Protein AF-A0AA35SVU8-F1 (afdb_monomer_lite)

Sequence (201 aa):
MKVGGVGDLVCTHLSSQLAPPPLYVGPPVVVPFLYSSYAEQHSNELMTLFDVIKKSGMQTPILLGDFNHGPARTDGVVAEFPFYYGLMNARGFVTPYVLTDGRCTFCIDNPLTGGLFPDTIIDHIYITTDTTKRVICARRFFDVVSPPIGTPLSDHYGVKVRLYNIRNEECSALQQCRYNCASQIKDLSPFEPNFNEVCFS

Organism: Geodia barretti (NCBI:txid519541)

InterPro domains:
  IPR036691 Endonuclease/exonuclease/phosphatase superfamily [G3DSA:3.60.10.10] (2-163)
  IPR036691 Endonuclease/exonuclease/phosphatase superfamily [SSF56219] (10-163)

Foldseek 3Di:
DDDALAWAEDEDEAFAQPDPPPDDDPDPDDDDCPDRHSLRRLVVRLVVVVVCCVVVPTPKYKYWYQSNFADADPVFADTGSPVVVVVCVVVQKDFVQCVFANWAQQDLPQVVNVSPDHGYNRTGTITGNVQVLFWLEKYWDQPDQDPPVRHGPDSGTKIKTKGFRPPDDPSPVCPDSDHDPDPDPPPDPDPPGDMDMDMDD

pLDDT: mean 81.8, std 18.72, range [38.78, 98.38]

Radius of gyration: 18.4 Å; chains: 1; bounding box: 51×48×48 Å

Secondary structure (DSSP, 8-state):
-EETTTEEEEEEE-----S-TT-----SSSS--S-SSHHHHHHHHHHHHHHHHHHHT-SSEEEEEE-S-B---TTSPPPBSHHHHHHHHHTTEE-HHHHHT---SB-TTSGGGTT-S--B--EEEEEEGGGGGGEEEEEEE--SPBTTTTB-SSSBPEEEEEEE--SSS-TTS-TT----TTTTTSS--S----EEEEEE-

Structure (mmCIF, N/CA/C/O backbone):
data_AF-A0AA35SVU8-F1
#
_entry.id   AF-A0AA35SVU8-F1
#
loop_
_atom_site.group_PDB
_atom_site.id
_atom_site.type_symbol
_atom_site.label_atom_id
_atom_site.label_alt_id
_atom_site.label_comp_id
_atom_site.label_asym_id
_atom_site.label_entity_id
_atom_site.label_seq_id
_atom_site.pdbx_PDB_ins_code
_atom_site.Cartn_x
_atom_site.Cartn_y
_atom_site.Cartn_z
_atom_site.occupancy
_atom_site.B_iso_or_equiv
_atom_site.auth_seq_id
_atom_site.auth_comp_id
_atom_site.auth_asym_id
_atom_site.auth_atom_id
_atom_site.pdbx_PDB_model_num
ATOM 1 N N . MET A 1 1 ? -13.646 9.802 2.971 1.00 81.31 1 MET A N 1
ATOM 2 C CA . MET A 1 1 ? -15.046 9.324 2.807 1.00 81.31 1 MET A CA 1
ATOM 3 C C . MET A 1 1 ? -15.409 8.451 4.003 1.00 81.31 1 MET A C 1
ATOM 5 O O . MET A 1 1 ? -14.566 7.670 4.402 1.00 81.31 1 MET A O 1
ATOM 9 N N . LYS A 1 2 ? -16.611 8.543 4.587 1.00 84.75 2 LYS A N 1
ATOM 10 C CA . LYS A 1 2 ? -17.014 7.644 5.690 1.00 84.75 2 LYS A CA 1
ATOM 11 C C . LYS A 1 2 ? -17.700 6.389 5.162 1.00 84.75 2 LYS A C 1
ATOM 13 O O . LYS A 1 2 ? -18.640 6.505 4.380 1.00 84.75 2 LYS A O 1
ATOM 18 N N . VAL A 1 3 ? -17.284 5.217 5.640 1.00 78.75 3 VAL A N 1
ATOM 19 C CA . VAL A 1 3 ? -17.994 3.947 5.422 1.00 78.75 3 VAL A CA 1
ATOM 20 C C . VAL A 1 3 ? -18.605 3.501 6.748 1.00 78.75 3 VAL A C 1
ATOM 22 O O . VAL A 1 3 ? -17.896 3.236 7.722 1.00 78.75 3 VAL A O 1
ATOM 25 N N . GLY A 1 4 ? -19.939 3.454 6.796 1.00 77.50 4 GLY A N 1
ATOM 26 C CA . GLY A 1 4 ? -20.704 3.195 8.018 1.00 77.50 4 GLY A CA 1
ATOM 27 C C . GLY A 1 4 ? -20.320 1.879 8.704 1.00 77.50 4 GLY A C 1
ATOM 28 O O . GLY A 1 4 ? -20.434 0.804 8.111 1.00 77.50 4 GLY A O 1
ATOM 29 N N . GLY A 1 5 ? -19.889 1.981 9.967 1.00 76.31 5 GLY A N 1
ATOM 30 C CA . GLY A 1 5 ? -19.461 0.853 10.805 1.00 76.31 5 GLY A CA 1
ATOM 31 C C . GLY A 1 5 ? -18.095 0.255 10.447 1.00 76.31 5 GLY A C 1
ATOM 32 O O . GLY A 1 5 ? -17.761 -0.829 10.925 1.00 76.31 5 GLY A O 1
ATOM 33 N N . VAL A 1 6 ? -17.305 0.953 9.620 1.00 81.38 6 VAL A N 1
ATOM 34 C CA . VAL A 1 6 ? -15.961 0.527 9.198 1.00 81.38 6 VAL A CA 1
ATOM 35 C C . VAL A 1 6 ? -14.913 1.563 9.580 1.00 81.38 6 VAL A C 1
ATOM 37 O O . VAL A 1 6 ? -14.038 1.254 10.384 1.00 81.38 6 VAL A O 1
ATOM 40 N N . GLY A 1 7 ? -15.013 2.784 9.045 1.00 87.38 7 GLY A N 1
ATOM 41 C CA . GLY A 1 7 ? -14.027 3.835 9.286 1.00 87.38 7 GLY A CA 1
ATOM 42 C C . GLY A 1 7 ? -14.052 4.974 8.266 1.00 87.38 7 GLY A C 1
ATOM 43 O O . GLY A 1 7 ? -14.951 5.076 7.423 1.00 87.38 7 GLY A O 1
ATOM 44 N N . ASP A 1 8 ? -13.044 5.834 8.371 1.00 92.94 8 ASP A N 1
ATOM 45 C CA . ASP A 1 8 ? -12.797 6.981 7.503 1.00 92.94 8 ASP A CA 1
ATOM 46 C C . ASP A 1 8 ? -11.782 6.598 6.417 1.00 92.94 8 ASP A C 1
ATOM 48 O O . ASP A 1 8 ? -10.604 6.404 6.695 1.00 92.94 8 ASP A O 1
ATOM 52 N N . LEU A 1 9 ? -12.229 6.493 5.168 1.00 92.75 9 LEU A N 1
ATOM 53 C CA . LEU A 1 9 ? -11.368 6.220 4.021 1.00 92.75 9 LEU A CA 1
ATOM 54 C C . LEU A 1 9 ? -10.567 7.460 3.618 1.00 92.75 9 LEU A C 1
ATOM 56 O O . LEU A 1 9 ? -11.153 8.530 3.379 1.00 92.75 9 LEU A O 1
ATOM 60 N N . VAL A 1 10 ? -9.261 7.268 3.454 1.00 95.44 10 VAL A N 1
ATOM 61 C CA . VAL A 1 10 ? -8.308 8.232 2.900 1.00 95.44 10 VAL A CA 1
ATOM 62 C C . VAL A 1 10 ? -7.577 7.567 1.741 1.00 95.44 10 VAL A C 1
ATOM 64 O O . VAL A 1 10 ? -6.913 6.552 1.934 1.00 95.44 10 VAL A O 1
ATOM 67 N N . CYS A 1 11 ? -7.706 8.141 0.548 1.00 95.19 11 CYS A N 1
ATOM 68 C CA . CYS A 1 11 ? -6.986 7.673 -0.628 1.00 95.19 11 CYS A CA 1
ATOM 69 C C . CYS A 1 11 ? -5.696 8.477 -0.805 1.00 95.19 11 CYS A C 1
ATOM 71 O O . CYS A 1 11 ? -5.714 9.693 -0.603 1.00 95.19 11 CYS A O 1
ATOM 73 N N . THR A 1 12 ? -4.605 7.823 -1.193 1.00 96.19 12 THR A N 1
ATOM 74 C CA . THR A 1 12 ? -3.327 8.495 -1.458 1.00 96.19 12 THR A CA 1
ATOM 75 C C . THR A 1 12 ? -2.596 7.866 -2.638 1.00 96.19 12 THR A C 1
ATOM 77 O O . THR A 1 12 ? -2.866 6.729 -3.011 1.00 96.19 12 THR A O 1
ATOM 80 N N . HIS A 1 13 ? -1.657 8.621 -3.194 1.00 96.56 13 HIS A N 1
ATOM 81 C CA . HIS A 1 13 ? -0.607 8.123 -4.067 1.00 96.56 13 HIS A CA 1
ATOM 82 C C . HIS A 1 13 ? 0.681 8.825 -3.639 1.00 96.56 13 HIS A C 1
ATOM 84 O O . HIS A 1 13 ? 0.705 10.056 -3.597 1.00 96.56 13 HIS A O 1
ATOM 90 N N . LEU A 1 14 ? 1.708 8.072 -3.253 1.00 96.00 14 LEU A N 1
ATOM 91 C CA . LEU A 1 14 ? 2.998 8.636 -2.834 1.00 96.00 14 LEU A CA 1
ATOM 92 C C . LEU A 1 14 ? 4.037 8.462 -3.939 1.00 96.00 14 LEU A C 1
ATOM 94 O O . LEU A 1 14 ? 3.842 7.670 -4.858 1.00 96.00 14 LEU A O 1
ATOM 98 N N . SER A 1 15 ? 5.125 9.215 -3.862 1.00 94.44 15 SER A N 1
ATOM 99 C CA . SER A 1 15 ? 6.200 9.170 -4.852 1.00 94.44 15 SER A CA 1
ATOM 100 C C . SER A 1 15 ? 6.946 7.837 -4.860 1.00 94.44 15 SER A C 1
ATOM 102 O O . SER A 1 15 ? 7.288 7.309 -3.801 1.00 94.44 15 SER A O 1
ATOM 104 N N . SER A 1 16 ? 7.256 7.347 -6.059 1.00 92.56 16 SER A N 1
ATOM 105 C CA . SER A 1 16 ? 8.023 6.124 -6.308 1.00 92.56 16 SER A CA 1
ATOM 106 C C . SER A 1 16 ? 9.510 6.365 -6.517 1.00 92.56 16 SER A C 1
ATOM 108 O O . SER A 1 16 ? 9.958 7.487 -6.782 1.00 92.56 16 SER A O 1
ATOM 110 N N . GLN A 1 17 ? 10.298 5.294 -6.422 1.00 89.69 17 GLN A N 1
ATOM 111 C CA . GLN A 1 17 ? 11.702 5.302 -6.820 1.00 89.69 17 GLN A CA 1
ATOM 112 C C . GLN A 1 17 ? 11.827 5.076 -8.339 1.00 89.69 17 GLN A C 1
ATOM 114 O O . GLN A 1 17 ? 12.163 3.988 -8.801 1.00 89.69 17 GLN A O 1
ATOM 119 N N . LEU A 1 18 ? 11.616 6.129 -9.134 1.00 85.94 18 LEU A N 1
ATOM 120 C CA . LEU A 1 18 ? 11.610 6.034 -10.607 1.00 85.94 18 LEU A CA 1
ATOM 121 C C . LEU A 1 18 ? 12.983 5.765 -11.250 1.00 85.94 18 LEU A C 1
ATOM 123 O O . LEU A 1 18 ? 13.065 5.398 -12.420 1.00 85.94 18 LEU A O 1
ATOM 127 N N . ALA A 1 19 ? 14.073 5.983 -10.518 1.00 80.81 19 ALA A N 1
ATOM 128 C CA . ALA A 1 19 ? 15.432 5.760 -11.000 1.00 80.81 19 ALA A CA 1
ATOM 129 C C . ALA A 1 19 ? 16.343 5.342 -9.846 1.00 80.81 19 ALA A C 1
ATOM 131 O O . ALA A 1 19 ? 16.091 5.760 -8.723 1.00 80.81 19 ALA A O 1
ATOM 132 N N . PRO A 1 20 ? 17.419 4.568 -10.059 1.00 75.38 20 PRO A N 1
ATOM 133 C CA . PRO A 1 20 ? 18.340 4.238 -8.978 1.00 75.38 20 PRO A CA 1
ATOM 134 C C . PRO A 1 20 ? 19.005 5.508 -8.413 1.00 75.38 20 PRO A C 1
ATOM 136 O O . PRO A 1 20 ? 19.393 6.396 -9.181 1.00 75.38 20 PRO A O 1
ATOM 139 N N . PRO A 1 21 ? 19.196 5.605 -7.083 1.00 68.94 21 PRO A N 1
ATOM 140 C CA . PRO A 1 21 ? 19.998 6.671 -6.499 1.00 68.94 21 PRO A CA 1
ATOM 141 C C . PRO A 1 21 ? 21.394 6.737 -7.145 1.00 68.94 21 PRO A C 1
ATOM 143 O O . PRO A 1 21 ? 21.970 5.693 -7.462 1.00 68.94 21 PRO A O 1
ATOM 146 N N . PRO A 1 22 ? 21.970 7.938 -7.325 1.00 71.44 22 PRO A N 1
ATOM 147 C CA . PRO A 1 22 ? 21.487 9.235 -6.848 1.00 71.44 22 PRO A CA 1
ATOM 148 C C . PRO A 1 22 ? 20.568 9.968 -7.843 1.00 71.44 22 PRO A C 1
ATOM 150 O O . PRO A 1 22 ? 20.306 11.154 -7.651 1.00 71.44 22 PRO A O 1
ATOM 153 N N . LEU A 1 23 ? 20.118 9.322 -8.926 1.00 78.38 23 LEU A N 1
ATOM 154 C CA . LEU A 1 23 ? 19.338 10.002 -9.955 1.00 78.38 23 LEU A CA 1
ATOM 155 C C . LEU A 1 23 ? 17.953 10.376 -9.411 1.00 78.38 23 LEU A C 1
ATOM 157 O O . LEU A 1 23 ? 17.138 9.513 -9.095 1.00 78.38 23 LEU A O 1
ATOM 161 N N . TYR A 1 24 ? 17.694 11.678 -9.329 1.00 77.50 24 TYR A N 1
ATOM 162 C CA . TYR A 1 24 ? 16.385 12.239 -9.029 1.00 77.50 24 TYR A CA 1
ATOM 163 C C . TYR A 1 24 ? 15.933 13.079 -10.220 1.00 77.50 24 TYR A C 1
ATOM 165 O O . TYR A 1 24 ? 16.447 14.172 -10.467 1.00 77.50 24 TYR A O 1
ATOM 173 N N . VAL A 1 25 ? 14.985 12.544 -10.984 1.00 72.12 25 VAL A N 1
ATOM 174 C CA . VAL A 1 25 ? 14.323 13.274 -12.063 1.00 72.12 25 VAL A CA 1
ATOM 175 C C . VAL A 1 25 ? 13.075 13.894 -11.449 1.00 72.12 25 VAL A C 1
ATOM 177 O O . VAL A 1 25 ? 12.022 13.261 -11.371 1.00 72.12 25 VAL A O 1
ATOM 180 N N . GLY A 1 26 ? 13.227 15.111 -10.924 1.00 62.81 26 GLY A N 1
ATOM 181 C CA . GLY A 1 26 ? 12.090 15.901 -10.458 1.00 62.81 26 GLY A CA 1
ATOM 182 C C . GLY A 1 26 ? 11.068 16.125 -11.585 1.00 62.81 26 GLY A C 1
ATOM 183 O O . GLY A 1 26 ? 11.406 15.969 -12.764 1.00 62.81 26 GLY A O 1
ATOM 184 N N . PRO A 1 27 ? 9.816 16.490 -11.259 1.00 58.66 27 PRO A N 1
ATOM 185 C CA . PRO A 1 27 ? 8.788 16.708 -12.267 1.00 58.66 27 PRO A CA 1
ATOM 186 C C . PRO A 1 27 ? 9.251 17.741 -13.315 1.00 58.66 27 PRO A C 1
ATOM 188 O O . PRO A 1 27 ? 9.835 18.762 -12.946 1.00 58.66 27 PRO A O 1
ATOM 191 N N . PRO A 1 28 ? 8.965 17.527 -14.616 1.00 54.44 28 PRO A N 1
ATOM 192 C CA . PRO A 1 28 ? 9.463 18.361 -15.719 1.00 54.44 28 PRO A CA 1
ATOM 193 C C . PRO A 1 28 ? 8.894 19.795 -15.748 1.00 54.44 28 PRO A C 1
ATOM 195 O O . PRO A 1 28 ? 9.115 20.527 -16.711 1.00 54.44 28 PRO A O 1
ATOM 198 N N . VAL A 1 29 ? 8.163 20.223 -14.712 1.00 52.62 29 VAL A N 1
ATOM 199 C CA . VAL A 1 29 ? 7.397 21.471 -14.691 1.00 52.62 29 VAL A CA 1
ATOM 200 C C . VAL A 1 29 ? 7.819 22.359 -13.509 1.00 52.62 29 VAL A C 1
ATOM 202 O O . VAL A 1 29 ? 7.281 22.272 -12.414 1.00 52.62 29 VAL A O 1
ATOM 205 N N . VAL A 1 30 ? 8.787 23.242 -13.775 1.00 44.38 30 VAL A N 1
ATOM 206 C CA . VAL A 1 30 ? 8.917 24.624 -13.250 1.00 44.38 30 VAL A CA 1
ATOM 207 C C . VAL A 1 30 ? 8.797 24.848 -11.729 1.00 44.38 30 VAL A C 1
ATOM 209 O O . VAL A 1 30 ? 8.259 25.859 -11.280 1.00 44.38 30 VAL A O 1
ATOM 212 N N . VAL A 1 31 ? 9.380 23.979 -10.912 1.00 50.41 31 VAL A N 1
ATOM 213 C CA . VAL A 1 31 ? 9.762 24.334 -9.535 1.00 50.41 31 VAL A CA 1
ATOM 214 C C . VAL A 1 31 ? 11.225 23.950 -9.339 1.00 50.41 31 VAL A C 1
ATOM 216 O O . VAL A 1 31 ? 11.609 22.860 -9.767 1.00 50.41 31 VAL A O 1
ATOM 219 N N . PRO A 1 32 ? 12.076 24.812 -8.741 1.00 56.97 32 PRO A N 1
ATOM 220 C CA . PRO A 1 32 ? 13.397 24.369 -8.306 1.00 56.97 32 PRO A CA 1
ATOM 221 C C . PRO A 1 32 ? 13.220 23.107 -7.463 1.00 56.97 32 PRO A C 1
ATOM 223 O O . PRO A 1 32 ? 12.257 23.034 -6.702 1.00 56.97 32 PRO A O 1
ATOM 226 N N . PHE A 1 33 ? 14.102 22.119 -7.651 1.00 63.00 33 PHE A N 1
ATOM 227 C CA . PHE A 1 33 ? 14.055 20.817 -6.983 1.00 63.00 33 PHE A CA 1
ATOM 228 C C . PHE A 1 33 ? 13.761 20.992 -5.484 1.00 63.00 33 PHE A C 1
ATOM 230 O O . PHE A 1 33 ? 14.656 21.302 -4.704 1.00 63.00 33 PHE A O 1
ATOM 237 N N . LEU A 1 34 ? 12.487 20.847 -5.096 1.00 79.62 34 LEU A N 1
ATOM 238 C CA . LEU A 1 34 ? 12.036 21.057 -3.715 1.00 79.62 34 LEU A CA 1
ATOM 239 C C . LEU A 1 34 ? 12.611 19.984 -2.782 1.00 79.62 34 LEU A C 1
ATOM 241 O O . LEU A 1 34 ? 12.717 20.197 -1.581 1.00 79.62 34 LEU A O 1
ATOM 245 N N . TYR A 1 35 ? 13.001 18.856 -3.370 1.00 85.00 35 TYR A N 1
ATOM 246 C CA . TYR A 1 35 ? 13.601 17.709 -2.717 1.00 85.00 35 TYR A CA 1
ATOM 247 C C . TYR A 1 35 ? 14.884 17.318 -3.450 1.00 85.00 35 TYR A C 1
ATOM 249 O O . TYR A 1 35 ? 15.026 17.540 -4.654 1.00 85.00 35 TYR A O 1
ATOM 257 N N . SER A 1 36 ? 15.802 16.702 -2.720 1.00 86.62 36 SER A N 1
ATOM 258 C CA . SER A 1 36 ? 17.081 16.179 -3.203 1.00 86.62 36 SER A CA 1
ATOM 259 C C . SER A 1 36 ? 17.013 14.715 -3.654 1.00 86.62 36 SER A C 1
ATOM 261 O O . SER A 1 36 ? 17.957 14.215 -4.262 1.00 86.62 36 SER A O 1
ATOM 263 N N . SER A 1 37 ? 15.916 14.010 -3.354 1.00 89.25 37 SER A N 1
ATOM 264 C CA . SER A 1 37 ? 15.710 12.603 -3.714 1.00 89.25 37 SER A CA 1
ATOM 265 C C . SER A 1 37 ? 14.229 12.211 -3.704 1.00 89.25 37 SER A C 1
ATOM 267 O O . SER A 1 37 ? 13.420 12.846 -3.026 1.00 89.25 37 SER A O 1
ATOM 269 N N . TYR A 1 38 ? 13.890 11.103 -4.378 1.00 91.12 38 TYR A N 1
ATOM 270 C CA . TYR A 1 38 ? 12.557 10.491 -4.287 1.00 91.12 38 TYR A CA 1
ATOM 271 C C . TYR A 1 38 ? 12.203 10.089 -2.850 1.00 91.12 38 TYR A C 1
ATOM 273 O O . TYR A 1 38 ? 11.070 10.283 -2.424 1.00 91.12 38 TYR A O 1
ATOM 281 N N . ALA A 1 39 ? 13.180 9.608 -2.072 1.00 93.00 39 ALA A N 1
ATOM 282 C CA . ALA A 1 39 ? 12.980 9.270 -0.665 1.00 93.00 39 ALA A CA 1
ATOM 283 C C . ALA A 1 39 ? 12.586 10.499 0.173 1.00 93.00 39 ALA A C 1
ATOM 285 O O . ALA A 1 39 ? 11.680 10.425 0.999 1.00 93.00 39 ALA A O 1
ATOM 286 N N . GLU A 1 40 ? 13.229 11.649 -0.048 1.00 92.81 40 GLU A N 1
ATOM 287 C CA . GLU A 1 40 ? 12.879 12.888 0.654 1.00 92.81 40 GLU A CA 1
ATOM 288 C C . GLU A 1 40 ? 11.470 13.369 0.285 1.00 92.81 40 GLU A C 1
ATOM 290 O O . GLU A 1 40 ? 10.688 13.703 1.179 1.00 92.81 40 GLU A O 1
ATOM 295 N N . GLN A 1 41 ? 11.121 13.336 -1.005 1.00 93.31 41 GLN A N 1
ATOM 296 C CA . GLN A 1 41 ? 9.771 13.659 -1.463 1.00 93.31 41 GLN A CA 1
ATOM 297 C C . GLN A 1 41 ? 8.727 12.731 -0.823 1.00 93.31 41 GLN A C 1
ATOM 299 O O . GLN A 1 41 ? 7.787 13.211 -0.187 1.00 93.31 41 GLN A O 1
ATOM 304 N N . HIS A 1 42 ? 8.934 11.414 -0.914 1.00 95.38 42 HIS A N 1
ATOM 305 C CA . HIS A 1 42 ? 8.061 10.396 -0.327 1.00 95.38 42 HIS A CA 1
ATOM 306 C C . HIS A 1 42 ? 7.897 10.596 1.185 1.00 95.38 42 HIS A C 1
ATOM 308 O O . HIS A 1 42 ? 6.788 10.530 1.717 1.00 95.38 42 HIS A O 1
ATOM 314 N N . SER A 1 43 ? 8.993 10.891 1.889 1.00 96.56 43 SER A N 1
ATOM 315 C CA . SER A 1 43 ? 8.977 11.212 3.317 1.00 96.56 43 SER A CA 1
ATOM 316 C C . SER A 1 43 ? 8.069 12.401 3.616 1.00 96.56 43 SER A C 1
ATOM 318 O O . SER A 1 43 ? 7.238 12.332 4.524 1.00 96.56 43 SER A O 1
ATOM 320 N N . ASN A 1 44 ? 8.206 13.492 2.859 1.00 96.19 44 ASN A N 1
ATOM 321 C CA . ASN A 1 44 ? 7.404 14.690 3.079 1.00 96.19 44 ASN A CA 1
ATOM 322 C C . ASN A 1 44 ? 5.913 14.452 2.790 1.00 96.19 44 ASN A C 1
ATOM 324 O O . ASN A 1 44 ? 5.051 14.889 3.557 1.00 96.19 44 ASN A O 1
ATOM 328 N N . GLU A 1 45 ? 5.598 13.716 1.726 1.00 96.50 45 GLU A N 1
ATOM 329 C CA . GLU A 1 45 ? 4.225 13.340 1.370 1.00 96.50 45 GLU A CA 1
ATOM 330 C C . GLU A 1 45 ? 3.592 12.448 2.448 1.00 96.50 45 GLU A C 1
ATOM 332 O O . GLU A 1 45 ? 2.481 12.723 2.910 1.00 96.50 45 GLU A O 1
ATOM 337 N N . LEU A 1 46 ? 4.325 11.443 2.937 1.00 97.88 46 LEU A N 1
ATOM 338 C CA . LEU A 1 46 ? 3.855 10.557 4.001 1.00 97.88 46 LEU A CA 1
ATOM 339 C C . LEU A 1 46 ? 3.636 11.306 5.325 1.00 97.88 46 LEU A C 1
ATOM 341 O O . LEU A 1 46 ? 2.632 11.097 6.013 1.00 97.88 46 LEU A O 1
ATOM 345 N N . MET A 1 47 ? 4.545 12.211 5.688 1.00 97.88 47 MET A N 1
ATOM 346 C CA . MET A 1 47 ? 4.380 13.044 6.883 1.00 97.88 47 MET A CA 1
ATOM 347 C C . MET A 1 47 ? 3.190 13.999 6.747 1.00 97.88 47 MET A C 1
ATOM 349 O O . MET A 1 47 ? 2.423 14.160 7.699 1.00 97.88 47 MET A O 1
ATOM 353 N N . THR A 1 48 ? 2.975 14.558 5.554 1.00 97.00 48 THR A N 1
ATOM 354 C CA . THR A 1 48 ? 1.798 15.381 5.245 1.00 97.00 48 THR A CA 1
ATOM 355 C C . THR A 1 48 ? 0.506 14.575 5.384 1.00 97.00 48 THR A C 1
ATOM 357 O O . THR A 1 48 ? -0.453 15.058 5.991 1.00 97.00 48 THR A O 1
ATOM 360 N N . LEU A 1 49 ? 0.480 13.327 4.903 1.00 96.94 49 LEU A N 1
ATOM 361 C CA . LEU A 1 49 ? -0.658 12.420 5.071 1.00 96.94 49 LEU A CA 1
ATOM 362 C C . LEU A 1 49 ? -0.980 12.191 6.557 1.00 96.94 49 LEU A C 1
ATOM 364 O O . LEU A 1 49 ? -2.137 12.332 6.965 1.00 96.94 49 LEU A O 1
ATOM 368 N N . PHE A 1 50 ? 0.027 11.908 7.390 1.00 96.56 50 PHE A N 1
ATOM 369 C CA . PHE A 1 50 ? -0.176 11.762 8.836 1.00 96.56 50 PHE A CA 1
ATOM 370 C C . PHE A 1 50 ? -0.716 13.033 9.494 1.00 96.56 50 PHE A C 1
ATOM 372 O O . PHE A 1 50 ? -1.594 12.953 10.360 1.00 96.56 50 PHE A O 1
ATOM 379 N N . ASP A 1 51 ? -0.234 14.200 9.078 1.00 96.56 51 ASP A N 1
ATOM 380 C CA . ASP A 1 51 ? -0.723 15.480 9.581 1.00 96.56 51 ASP A CA 1
ATOM 381 C C . ASP A 1 51 ? -2.180 15.738 9.190 1.00 96.56 51 ASP A C 1
ATOM 383 O O . ASP A 1 51 ? -2.954 16.220 10.022 1.00 96.56 51 ASP A O 1
ATOM 387 N N . VAL A 1 52 ? -2.580 15.394 7.962 1.00 94.25 52 VAL A N 1
ATOM 388 C CA . VAL A 1 52 ? -3.976 15.496 7.507 1.00 94.25 52 VAL A CA 1
ATOM 389 C C . VAL A 1 52 ? -4.878 14.590 8.341 1.00 94.25 52 VAL A C 1
ATOM 391 O O . VAL A 1 52 ? -5.890 15.059 8.869 1.00 94.25 52 VAL A O 1
ATOM 394 N N . ILE A 1 53 ? -4.491 13.325 8.536 1.00 94.75 53 ILE A N 1
ATOM 395 C CA . ILE A 1 53 ? -5.243 12.373 9.367 1.00 94.75 53 ILE A CA 1
ATOM 396 C C . ILE A 1 53 ? -5.402 12.930 10.785 1.00 94.75 53 ILE A C 1
ATOM 398 O O . ILE A 1 53 ? -6.520 13.024 11.292 1.00 94.75 53 ILE A O 1
ATOM 402 N N . LYS A 1 54 ? -4.306 13.392 11.397 1.00 94.25 54 LYS A N 1
ATOM 403 C CA . LYS A 1 54 ? -4.322 13.957 12.751 1.00 94.25 54 LYS A CA 1
ATOM 404 C C . LYS A 1 54 ? -5.221 15.193 12.856 1.00 94.25 54 LYS A C 1
ATOM 406 O O . LYS A 1 54 ? -6.028 15.278 13.779 1.00 94.25 54 LYS A O 1
ATOM 411 N N . LYS A 1 55 ? -5.098 16.147 11.928 1.00 95.38 55 LYS A N 1
ATOM 412 C CA . LYS A 1 55 ? -5.870 17.405 11.933 1.00 95.38 55 LYS A CA 1
ATOM 413 C C . LYS A 1 55 ? -7.355 17.185 11.650 1.00 95.38 55 LYS A C 1
ATOM 415 O O . LYS A 1 55 ? -8.180 17.945 12.144 1.00 95.38 55 LYS A O 1
ATOM 420 N N . SER A 1 56 ? -7.695 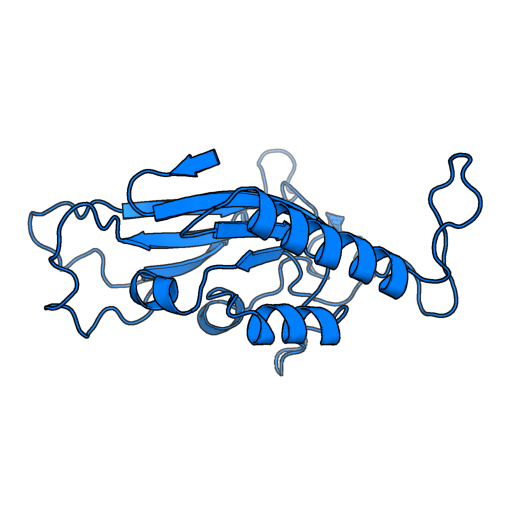16.155 10.879 1.00 93.25 56 SER A N 1
ATOM 421 C CA . SER A 1 56 ? -9.083 15.838 10.531 1.00 93.25 56 SER A CA 1
ATOM 422 C C . SER A 1 56 ? -9.898 15.232 11.682 1.00 93.25 56 SER A C 1
ATOM 424 O O . SER A 1 56 ? -11.123 15.187 11.596 1.00 93.25 56 SER A O 1
ATOM 426 N N . GLY A 1 57 ? -9.244 14.763 12.753 1.00 91.25 57 GLY A N 1
ATOM 427 C CA . GLY A 1 57 ? -9.923 14.127 13.887 1.00 91.25 57 GLY A CA 1
ATOM 428 C C . GLY A 1 57 ? -10.554 12.768 13.556 1.00 91.25 57 GLY A C 1
ATOM 429 O O . GLY A 1 57 ? -11.472 12.339 14.256 1.00 91.25 57 GLY A O 1
ATOM 430 N N . MET A 1 58 ? -10.096 12.098 12.490 1.00 89.94 58 MET A N 1
ATOM 431 C CA . MET A 1 58 ? -10.545 10.748 12.130 1.00 89.94 58 MET A CA 1
ATOM 432 C C . MET A 1 58 ? -10.256 9.764 13.265 1.00 89.94 58 MET A C 1
ATOM 434 O O . MET A 1 58 ? -9.127 9.660 13.739 1.00 89.94 58 MET A O 1
ATOM 438 N N . GLN A 1 59 ? -11.278 9.016 13.681 1.00 85.56 59 GLN A N 1
ATOM 439 C CA . GLN A 1 59 ? -11.155 8.054 14.782 1.00 85.56 59 GLN A CA 1
ATOM 440 C C . GLN A 1 59 ? -10.676 6.683 14.302 1.00 85.56 59 GLN A C 1
ATOM 442 O O . GLN A 1 59 ? -10.016 5.955 15.038 1.00 85.56 59 GLN A O 1
ATOM 447 N N . THR A 1 60 ? -11.026 6.302 13.073 1.00 90.50 60 THR A N 1
ATOM 448 C CA . THR A 1 60 ? -10.657 5.002 12.498 1.00 90.50 60 THR A CA 1
ATOM 449 C C . THR A 1 60 ? -10.253 5.197 11.039 1.00 90.50 60 THR A C 1
ATOM 451 O O . THR A 1 60 ? -11.009 4.828 10.138 1.00 90.50 60 THR A O 1
ATOM 454 N N . PRO A 1 61 ? -9.100 5.844 10.786 1.00 94.62 61 PRO A N 1
ATOM 455 C CA . PRO A 1 61 ? -8.613 6.051 9.432 1.00 94.62 61 PRO A CA 1
ATOM 456 C C . PRO A 1 61 ? -8.253 4.714 8.776 1.00 94.62 61 PRO A C 1
ATOM 458 O O . PRO A 1 61 ? -7.587 3.865 9.374 1.00 94.62 61 PRO A O 1
ATOM 461 N N . ILE A 1 62 ? -8.681 4.556 7.531 1.00 95.25 62 ILE A N 1
ATOM 462 C CA . ILE A 1 62 ? -8.313 3.465 6.633 1.00 95.25 62 ILE A CA 1
ATOM 463 C C . ILE A 1 62 ? -7.654 4.119 5.434 1.00 95.25 62 ILE A C 1
ATOM 465 O O . ILE A 1 62 ? -8.296 4.879 4.707 1.00 95.25 62 ILE A O 1
ATOM 469 N N . LEU A 1 63 ? -6.367 3.854 5.265 1.00 97.25 63 LEU A N 1
ATOM 470 C CA . LEU A 1 63 ? -5.572 4.469 4.216 1.00 97.25 63 LEU A CA 1
ATOM 471 C C . LEU A 1 63 ? -5.447 3.467 3.084 1.00 97.25 63 LEU A C 1
ATOM 473 O O . LEU A 1 63 ? -5.033 2.337 3.316 1.00 97.25 63 LEU A O 1
ATOM 477 N N . LEU A 1 64 ? -5.817 3.861 1.879 1.00 96.56 64 LEU A N 1
ATOM 478 C CA . LEU A 1 64 ? -5.723 3.010 0.706 1.00 96.56 64 LEU A CA 1
ATOM 479 C C . LEU A 1 64 ? -5.050 3.770 -0.425 1.00 96.56 64 LEU A C 1
ATOM 481 O O . LEU A 1 64 ? -5.278 4.968 -0.581 1.00 96.56 64 LEU A O 1
ATOM 485 N N . GLY A 1 65 ? -4.185 3.115 -1.178 1.00 96.94 65 GLY A N 1
ATOM 486 C CA . GLY A 1 65 ? -3.381 3.842 -2.145 1.00 96.94 65 GLY A CA 1
ATOM 487 C C . GLY A 1 65 ? -2.239 3.040 -2.722 1.00 96.94 65 GLY A C 1
ATOM 488 O O . GLY A 1 65 ? -1.877 1.993 -2.179 1.00 96.94 65 GLY A O 1
ATOM 489 N N . ASP A 1 66 ? -1.649 3.610 -3.765 1.00 98.00 66 ASP A N 1
ATOM 490 C CA . ASP A 1 66 ? -0.297 3.288 -4.180 1.00 98.00 66 ASP A CA 1
ATOM 491 C C . ASP A 1 66 ? 0.637 4.076 -3.264 1.00 98.00 66 ASP A C 1
ATOM 493 O O . ASP A 1 66 ? 0.828 5.293 -3.378 1.00 98.00 66 ASP A O 1
ATOM 497 N N . PHE A 1 67 ? 1.158 3.388 -2.261 1.00 98.38 67 PHE A N 1
ATOM 498 C CA . PHE A 1 67 ? 2.076 4.003 -1.326 1.00 98.38 67 PHE A CA 1
ATOM 499 C C . PHE A 1 67 ? 3.492 4.039 -1.868 1.00 98.38 67 PHE A C 1
ATOM 501 O O . PHE A 1 67 ? 4.309 4.683 -1.221 1.00 98.38 67 PHE A O 1
ATOM 508 N N . ASN A 1 68 ? 3.808 3.354 -2.973 1.00 98.06 68 ASN A N 1
ATOM 509 C CA . ASN A 1 68 ? 5.173 3.212 -3.472 1.00 98.06 68 ASN A CA 1
ATOM 510 C C . ASN A 1 68 ? 6.183 2.808 -2.387 1.00 98.06 68 ASN A C 1
ATOM 512 O O . ASN A 1 68 ? 7.340 3.212 -2.378 1.00 98.06 68 ASN A O 1
ATOM 516 N N . HIS A 1 69 ? 5.732 2.027 -1.407 1.00 98.1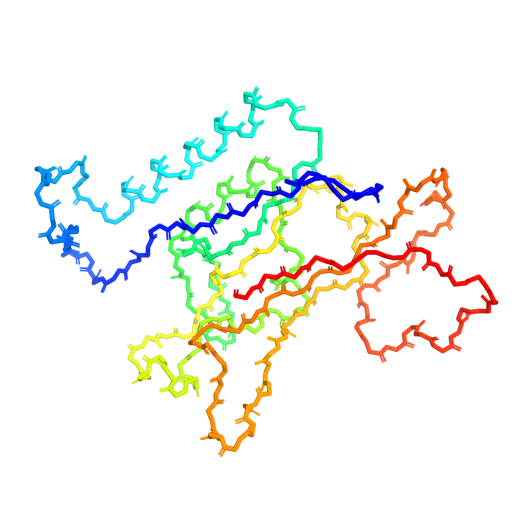9 69 HIS A N 1
ATOM 517 C CA . HIS A 1 69 ? 6.602 1.394 -0.432 1.00 98.19 69 HIS A CA 1
ATOM 518 C C . HIS A 1 69 ? 6.084 0.012 -0.065 1.00 98.19 69 HIS A C 1
ATOM 520 O O . HIS A 1 69 ? 4.883 -0.247 -0.074 1.00 98.19 69 HIS A O 1
ATOM 526 N N . GLY A 1 70 ? 6.987 -0.874 0.327 1.00 97.88 70 GLY A N 1
ATOM 527 C CA . GLY A 1 70 ? 6.655 -2.251 0.631 1.00 97.88 70 GLY A CA 1
ATOM 528 C C . GLY A 1 70 ? 7.816 -3.026 1.238 1.00 97.88 70 GLY A C 1
ATOM 529 O O . GLY A 1 70 ? 8.977 -2.618 1.142 1.00 97.88 70 GLY A O 1
ATOM 530 N N . PRO A 1 71 ? 7.523 -4.163 1.882 1.00 97.69 71 PRO A N 1
ATOM 531 C CA . PRO A 1 71 ? 8.548 -5.051 2.393 1.00 97.69 71 PRO A CA 1
ATOM 532 C C . PRO A 1 71 ? 9.108 -5.941 1.277 1.00 97.69 71 PRO A C 1
ATOM 534 O O . PRO A 1 71 ? 8.416 -6.267 0.316 1.00 97.69 71 PRO A O 1
ATOM 537 N N . ALA A 1 72 ? 10.339 -6.413 1.463 1.00 97.25 72 ALA A N 1
ATOM 538 C CA . ALA A 1 72 ? 10.848 -7.552 0.708 1.00 97.25 72 ALA A CA 1
ATOM 539 C C . ALA A 1 72 ? 10.247 -8.852 1.254 1.00 97.25 72 ALA A C 1
ATOM 541 O O . ALA A 1 72 ? 9.877 -8.934 2.434 1.00 97.25 72 ALA A O 1
ATOM 542 N N . ARG A 1 73 ? 10.206 -9.890 0.420 1.00 95.19 73 ARG A N 1
ATOM 543 C CA . ARG A 1 73 ? 9.755 -11.230 0.812 1.00 95.19 73 ARG A CA 1
ATOM 544 C C . ARG A 1 73 ? 10.660 -12.314 0.237 1.00 95.19 73 ARG A C 1
ATOM 546 O O . ARG A 1 73 ? 11.448 -12.091 -0.676 1.00 95.19 73 ARG A O 1
ATOM 553 N N . THR A 1 74 ? 10.540 -13.519 0.787 1.00 92.06 74 THR A N 1
ATOM 554 C CA . THR A 1 74 ? 11.354 -14.677 0.389 1.00 92.06 74 THR A CA 1
ATOM 555 C C . THR A 1 74 ? 10.952 -15.283 -0.957 1.00 92.06 74 THR A C 1
ATOM 557 O O . THR A 1 74 ? 11.681 -16.122 -1.472 1.00 92.06 74 THR A O 1
ATOM 560 N N . ASP A 1 75 ? 9.803 -14.896 -1.513 1.00 91.12 75 ASP A N 1
ATOM 561 C CA . ASP A 1 75 ? 9.259 -15.365 -2.796 1.00 91.12 75 ASP A CA 1
ATOM 562 C C . ASP A 1 75 ? 9.674 -14.493 -3.996 1.00 91.12 75 ASP A C 1
ATOM 564 O O . ASP A 1 75 ? 9.153 -14.677 -5.089 1.00 91.12 75 ASP A O 1
ATOM 568 N N . GLY A 1 76 ? 10.639 -13.584 -3.818 1.00 93.50 76 GLY A N 1
ATOM 569 C CA . GLY A 1 76 ? 11.205 -12.769 -4.899 1.00 93.50 76 GLY A CA 1
ATOM 570 C C . GLY A 1 76 ? 10.668 -11.340 -4.975 1.00 93.50 76 GLY A C 1
ATOM 571 O O . GLY A 1 76 ? 11.237 -10.537 -5.710 1.00 93.50 76 GLY A O 1
ATOM 572 N N . VAL A 1 77 ? 9.655 -10.989 -4.174 1.00 97.12 77 VAL A N 1
ATOM 573 C CA . VAL A 1 77 ? 9.203 -9.596 -4.038 1.00 97.12 77 VAL A CA 1
ATOM 574 C C . VAL A 1 77 ? 10.315 -8.744 -3.424 1.00 97.12 77 VAL A C 1
ATOM 576 O O . VAL A 1 77 ? 10.810 -9.026 -2.324 1.00 97.12 77 VAL A O 1
ATOM 579 N N . VAL A 1 78 ? 10.678 -7.671 -4.121 1.00 97.12 78 VAL A N 1
ATOM 580 C CA . VAL A 1 78 ? 11.700 -6.706 -3.710 1.00 97.12 78 VAL A CA 1
ATOM 581 C C . VAL A 1 78 ? 11.058 -5.581 -2.896 1.00 97.12 78 VAL A C 1
ATOM 583 O O . VAL A 1 78 ? 9.927 -5.168 -3.138 1.00 97.12 78 VAL A O 1
ATOM 586 N N . ALA A 1 79 ? 11.788 -5.084 -1.896 1.00 97.12 79 ALA A N 1
ATOM 587 C CA . ALA A 1 79 ? 11.355 -3.928 -1.125 1.00 97.12 79 ALA A CA 1
ATOM 588 C C . ALA A 1 79 ? 11.471 -2.641 -1.947 1.00 97.12 79 ALA A C 1
ATOM 590 O O . ALA A 1 79 ? 12.526 -2.363 -2.516 1.00 97.12 79 ALA A O 1
ATOM 591 N N . GLU A 1 80 ? 10.452 -1.793 -1.860 1.00 96.31 80 GLU A N 1
ATOM 592 C CA . GLU A 1 80 ? 10.549 -0.381 -2.218 1.00 96.31 80 GLU A CA 1
ATOM 593 C C . GLU A 1 80 ? 10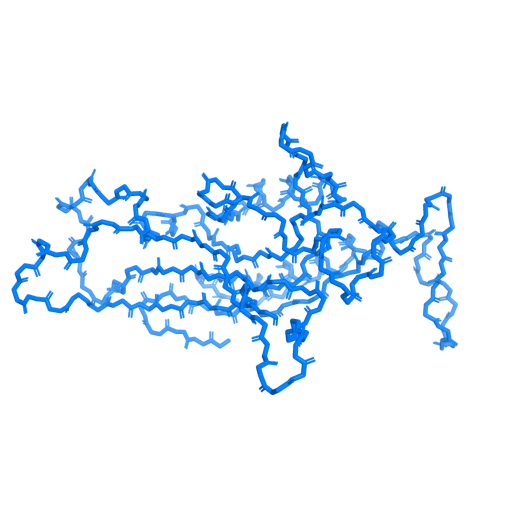.410 0.435 -0.940 1.00 96.31 80 GLU A C 1
ATOM 595 O O . GLU A 1 80 ? 9.516 0.177 -0.137 1.00 96.31 80 GLU A O 1
ATOM 600 N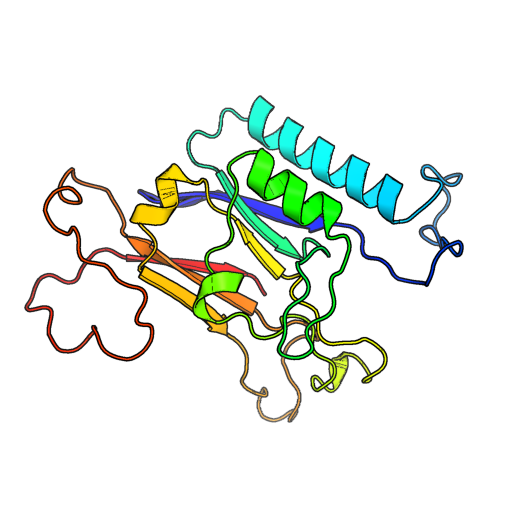 N . PHE A 1 81 ? 11.316 1.383 -0.696 1.00 97.12 81 PHE A N 1
ATOM 601 C CA . PHE A 1 81 ? 11.182 2.298 0.441 1.00 97.12 81 PHE A CA 1
ATOM 602 C C . PHE A 1 81 ? 10.832 1.619 1.799 1.00 97.12 81 PHE A C 1
ATOM 604 O O . PHE A 1 81 ? 9.973 2.103 2.543 1.00 97.12 81 PHE A O 1
ATOM 611 N N . PRO A 1 82 ? 11.522 0.522 2.199 1.00 97.31 82 PRO A N 1
ATOM 612 C CA . PRO A 1 82 ? 11.107 -0.327 3.326 1.00 97.31 82 PRO A CA 1
ATOM 613 C C . PRO A 1 82 ? 11.095 0.396 4.678 1.00 97.31 82 PRO A C 1
ATOM 615 O O . PRO A 1 82 ? 10.361 0.008 5.587 1.00 97.31 82 PRO A O 1
ATOM 618 N N . PHE A 1 83 ? 11.886 1.464 4.818 1.00 97.69 83 PHE A N 1
ATOM 619 C CA . PHE A 1 83 ? 11.852 2.328 5.994 1.00 97.69 83 PHE A CA 1
ATOM 620 C C . PHE A 1 83 ? 10.453 2.923 6.223 1.00 97.69 83 PHE A C 1
ATOM 622 O O . PHE A 1 83 ? 9.961 2.910 7.350 1.00 97.69 83 PHE A O 1
ATOM 629 N N . TYR A 1 84 ? 9.785 3.389 5.164 1.00 98.19 84 TYR A N 1
ATOM 630 C CA . TYR A 1 84 ? 8.472 4.028 5.255 1.00 98.19 84 TYR A CA 1
ATOM 631 C C . TYR A 1 84 ? 7.349 3.008 5.478 1.00 98.19 84 TYR A C 1
ATOM 633 O O . TYR A 1 84 ? 6.444 3.268 6.272 1.00 98.19 84 TYR A O 1
ATOM 641 N N . TYR A 1 85 ? 7.480 1.797 4.924 1.00 98.12 85 TYR A N 1
ATOM 642 C CA . TYR A 1 85 ? 6.642 0.656 5.313 1.00 98.12 85 TYR A CA 1
ATOM 643 C C . TYR A 1 85 ? 6.775 0.345 6.818 1.00 98.12 85 TYR A C 1
ATOM 645 O O . TYR A 1 85 ? 5.787 0.170 7.534 1.00 98.12 85 TYR A O 1
ATOM 653 N N . GLY A 1 86 ? 8.006 0.335 7.343 1.00 97.88 86 GLY A N 1
ATOM 654 C CA . GLY A 1 86 ? 8.268 0.199 8.779 1.00 97.88 86 GLY A CA 1
ATOM 655 C C . GLY A 1 86 ? 7.666 1.336 9.613 1.00 97.88 86 GLY A C 1
ATOM 656 O O . GLY A 1 86 ? 7.107 1.088 10.684 1.00 97.88 86 GLY A O 1
ATOM 657 N N . LEU A 1 87 ? 7.721 2.571 9.109 1.00 97.81 87 LEU A N 1
ATOM 658 C CA . LEU A 1 87 ? 7.158 3.749 9.769 1.00 97.81 87 LEU A CA 1
ATOM 659 C C . LEU A 1 87 ? 5.630 3.676 9.891 1.00 97.81 87 LEU A C 1
ATOM 661 O O . LEU A 1 87 ? 5.101 4.040 10.943 1.00 97.81 87 LEU A O 1
ATOM 665 N N . MET A 1 88 ? 4.929 3.167 8.872 1.00 97.75 88 MET A N 1
ATOM 666 C CA . MET A 1 88 ? 3.487 2.889 8.948 1.00 97.75 88 MET A CA 1
ATOM 667 C C . MET A 1 88 ? 3.168 1.960 10.128 1.00 97.75 88 MET A C 1
ATOM 669 O O . MET A 1 88 ? 2.368 2.318 10.999 1.00 97.75 88 MET A O 1
ATOM 673 N N . ASN A 1 89 ? 3.881 0.832 10.225 1.00 96.25 89 ASN A N 1
ATOM 674 C CA . ASN A 1 89 ? 3.723 -0.130 11.321 1.00 96.25 89 ASN A CA 1
ATOM 675 C C . ASN A 1 89 ? 4.012 0.504 12.689 1.00 96.25 89 ASN A C 1
ATOM 677 O O . ASN A 1 89 ? 3.238 0.335 13.632 1.00 96.25 89 ASN A O 1
ATOM 681 N N . ALA A 1 90 ? 5.083 1.295 12.794 1.00 96.62 90 ALA A N 1
ATOM 682 C CA . ALA A 1 90 ? 5.439 2.006 14.023 1.00 96.62 90 ALA A CA 1
ATOM 683 C C . ALA A 1 90 ? 4.385 3.048 14.447 1.00 96.62 90 ALA A C 1
ATOM 685 O O . ALA A 1 90 ? 4.274 3.373 15.629 1.00 96.62 90 ALA A O 1
ATOM 686 N N . ARG A 1 91 ? 3.589 3.561 13.499 1.00 95.19 91 ARG A N 1
ATOM 687 C CA . ARG A 1 91 ? 2.461 4.477 13.739 1.00 95.19 91 ARG A CA 1
ATOM 688 C C . ARG A 1 91 ? 1.134 3.753 13.995 1.00 95.19 91 ARG A C 1
ATOM 690 O O . ARG A 1 91 ? 0.105 4.414 14.112 1.00 95.19 91 ARG A O 1
ATOM 697 N N . GLY A 1 92 ? 1.148 2.424 14.110 1.00 95.50 92 GLY A N 1
ATOM 698 C CA . GLY A 1 92 ? -0.040 1.616 14.385 1.00 95.50 92 GLY A CA 1
ATOM 699 C C . GLY A 1 92 ? -0.912 1.351 13.159 1.00 95.50 92 GLY A C 1
ATOM 700 O O . GLY A 1 92 ? -2.063 0.948 13.323 1.00 95.50 92 GLY A O 1
ATOM 701 N N . PHE A 1 93 ? -0.387 1.577 11.952 1.00 96.56 93 PHE A N 1
ATOM 702 C CA . PHE A 1 93 ? -1.026 1.197 10.697 1.00 96.56 93 PHE A CA 1
ATOM 703 C C . PHE A 1 93 ? -0.433 -0.107 10.185 1.00 96.56 93 PHE A C 1
ATOM 705 O O . PHE A 1 93 ? 0.776 -0.222 10.033 1.00 96.56 93 PHE A O 1
ATOM 712 N N . VAL A 1 94 ? -1.285 -1.076 9.874 1.00 95.88 94 VAL A N 1
ATOM 713 C CA . VAL A 1 94 ? -0.875 -2.379 9.348 1.00 95.88 94 VAL A CA 1
ATOM 714 C C . VAL A 1 94 ? -1.673 -2.718 8.100 1.00 95.88 94 VAL A C 1
ATOM 716 O O . VAL A 1 94 ? -2.831 -2.325 7.964 1.00 95.88 94 VAL A O 1
ATOM 719 N N . THR A 1 95 ? -1.060 -3.463 7.187 1.00 95.88 95 THR A N 1
ATOM 720 C CA . THR A 1 95 ? -1.713 -3.965 5.976 1.00 95.88 95 THR A CA 1
ATOM 721 C C . THR A 1 95 ? -1.971 -5.469 6.125 1.00 95.88 95 THR A C 1
ATOM 723 O O . THR A 1 95 ? -1.029 -6.250 6.280 1.00 95.88 95 THR A O 1
ATOM 726 N N . PRO A 1 96 ? -3.234 -5.936 6.111 1.00 94.31 96 PRO A N 1
ATOM 727 C CA . PRO A 1 96 ? -3.520 -7.368 6.178 1.00 94.31 96 PRO A CA 1
ATOM 728 C C . PRO A 1 96 ? -3.112 -8.104 4.893 1.00 94.31 96 PRO A C 1
ATOM 730 O O . PRO A 1 96 ? -2.958 -9.324 4.911 1.00 94.31 96 PRO A O 1
ATOM 733 N N . TYR A 1 97 ? -2.926 -7.383 3.782 1.00 96.06 97 TYR A N 1
ATOM 734 C CA . TYR A 1 97 ? -2.647 -7.960 2.469 1.00 96.06 97 TYR A CA 1
ATOM 735 C C . TYR A 1 97 ? -1.312 -8.713 2.418 1.00 96.06 97 TYR A C 1
ATOM 737 O O . TYR A 1 97 ? -1.278 -9.863 1.980 1.00 96.06 97 TYR A O 1
ATOM 745 N N . VAL A 1 98 ? -0.237 -8.115 2.946 1.00 94.81 98 VAL A N 1
ATOM 746 C CA . VAL A 1 98 ? 1.117 -8.705 2.938 1.00 94.81 98 VAL A CA 1
ATOM 747 C C . VAL A 1 98 ? 1.162 -10.056 3.662 1.00 94.81 98 VAL A C 1
ATOM 749 O O . VAL A 1 98 ? 1.906 -10.951 3.263 1.00 94.81 98 VAL A O 1
ATOM 752 N N . LEU A 1 99 ? 0.367 -10.217 4.724 1.00 88.56 99 LEU A N 1
ATOM 753 C CA . LEU A 1 99 ? 0.351 -11.425 5.554 1.00 88.56 99 LEU A CA 1
ATOM 754 C C . LEU A 1 99 ? -0.535 -12.547 5.001 1.00 88.56 99 LEU A C 1
ATOM 756 O O . LEU A 1 99 ? -0.410 -13.684 5.448 1.00 88.56 99 LEU A O 1
ATOM 760 N N . THR A 1 100 ? -1.456 -12.236 4.089 1.00 89.62 100 THR A N 1
ATOM 761 C CA . THR A 1 100 ? -2.525 -13.162 3.680 1.00 89.62 100 THR A CA 1
ATOM 762 C C . THR A 1 100 ? -2.380 -13.632 2.244 1.00 89.62 100 THR A C 1
ATOM 764 O O . THR A 1 100 ? -2.384 -14.834 2.000 1.00 89.62 100 THR A O 1
ATOM 767 N N . ASP A 1 101 ? -2.251 -12.699 1.307 1.00 94.00 101 ASP A N 1
ATOM 768 C CA . ASP A 1 101 ? -2.049 -12.986 -0.112 1.00 94.00 101 ASP A CA 1
ATOM 769 C C . ASP A 1 101 ? -0.584 -12.718 -0.464 1.00 94.00 101 ASP A C 1
ATOM 771 O O . ASP A 1 101 ? 0.158 -13.637 -0.799 1.00 94.00 101 ASP A O 1
ATOM 775 N N . GLY A 1 102 ? -0.130 -11.478 -0.267 1.00 94.38 102 GLY A N 1
ATOM 776 C CA . GLY A 1 102 ? 1.282 -11.122 -0.367 1.00 94.38 102 GLY A CA 1
ATOM 777 C C . GLY A 1 102 ? 1.906 -11.305 -1.752 1.00 94.38 102 GLY A C 1
ATOM 778 O O . GLY A 1 102 ? 3.121 -11.183 -1.859 1.00 94.38 102 GLY A O 1
ATOM 779 N N . ARG A 1 103 ? 1.121 -11.575 -2.803 1.00 96.00 103 ARG A N 1
ATOM 780 C CA . ARG A 1 103 ? 1.589 -11.453 -4.190 1.00 96.00 103 ARG A CA 1
ATOM 781 C C . ARG A 1 103 ? 1.896 -9.986 -4.509 1.00 96.00 103 ARG A C 1
ATOM 783 O O . ARG A 1 103 ? 1.297 -9.089 -3.914 1.00 96.00 103 ARG A O 1
ATOM 790 N N . CYS A 1 104 ? 2.783 -9.740 -5.471 1.00 96.94 104 CYS A N 1
ATOM 791 C CA . CYS A 1 104 ? 3.056 -8.393 -5.977 1.00 96.94 104 CYS A CA 1
ATOM 792 C C . CYS A 1 104 ? 1.770 -7.673 -6.404 1.00 96.94 104 CYS A C 1
ATOM 794 O O . CYS A 1 104 ? 0.804 -8.305 -6.848 1.00 96.94 104 CYS A O 1
ATOM 796 N N . THR A 1 105 ? 1.758 -6.357 -6.244 1.00 97.25 105 THR A N 1
ATOM 797 C CA . THR A 1 105 ? 0.694 -5.484 -6.756 1.00 97.25 105 THR A CA 1
ATOM 798 C C . THR A 1 105 ? 1.177 -4.746 -7.995 1.00 97.25 105 THR A C 1
ATOM 800 O O . THR A 1 105 ? 0.413 -4.614 -8.939 1.00 97.25 105 THR A O 1
ATOM 803 N N . PHE A 1 106 ? 2.472 -4.444 -8.072 1.00 96.56 106 PHE A N 1
ATOM 804 C CA . PHE A 1 106 ? 3.162 -4.062 -9.295 1.00 96.56 106 PHE A CA 1
ATOM 805 C C . PHE A 1 106 ? 4.122 -5.190 -9.678 1.00 96.56 106 PHE A C 1
ATOM 807 O O . PHE A 1 106 ? 5.069 -5.491 -8.950 1.00 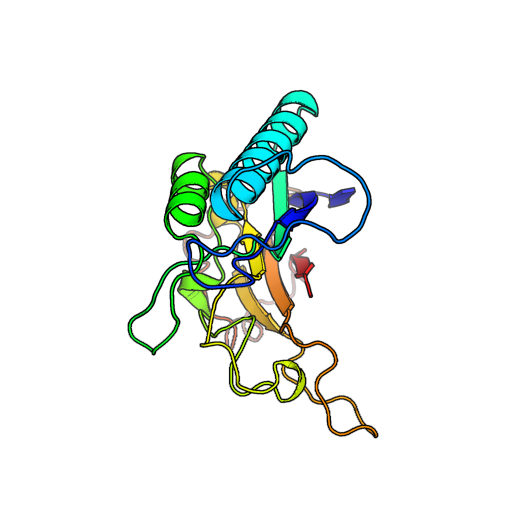96.56 106 PHE A O 1
ATOM 814 N N . CYS A 1 107 ? 3.804 -5.897 -10.761 1.00 95.56 107 CYS A N 1
ATOM 815 C CA . CYS A 1 107 ? 4.438 -7.174 -11.085 1.00 95.56 107 CYS A CA 1
ATOM 816 C C . CYS A 1 107 ? 5.216 -7.117 -12.397 1.00 95.56 107 CYS A C 1
ATOM 818 O O . CYS A 1 107 ? 4.755 -6.540 -13.387 1.00 95.56 107 CYS A O 1
ATOM 820 N N . ILE A 1 108 ? 6.351 -7.811 -12.437 1.00 95.12 108 ILE A N 1
ATOM 821 C CA . ILE A 1 108 ? 7.183 -7.945 -13.635 1.00 95.12 108 ILE A CA 1
ATOM 822 C C . ILE A 1 108 ? 6.459 -8.700 -14.756 1.00 95.12 108 ILE A C 1
ATOM 824 O O . ILE A 1 108 ? 6.724 -8.473 -15.934 1.00 95.12 108 ILE A O 1
ATOM 828 N N . ASP A 1 109 ? 5.534 -9.595 -14.395 1.00 92.56 109 ASP A N 1
ATOM 829 C CA . ASP A 1 109 ? 4.748 -10.397 -15.334 1.00 92.56 109 ASP A CA 1
ATOM 830 C C . ASP A 1 109 ? 3.536 -9.653 -15.915 1.00 92.56 109 ASP A C 1
ATOM 832 O O . ASP A 1 109 ? 2.924 -10.130 -16.876 1.00 92.56 109 ASP A O 1
ATOM 836 N N . ASN A 1 110 ? 3.198 -8.476 -15.378 1.00 92.25 110 ASN A N 1
ATOM 837 C CA . ASN A 1 110 ? 2.155 -7.639 -15.941 1.00 92.25 110 ASN A CA 1
ATOM 838 C C . ASN A 1 110 ? 2.693 -6.973 -17.222 1.00 92.25 110 ASN A C 1
ATOM 840 O O . ASN A 1 110 ? 3.608 -6.154 -17.147 1.00 92.25 110 ASN A O 1
ATOM 844 N N . PRO A 1 111 ? 2.126 -7.255 -18.411 1.00 90.81 111 PRO A N 1
ATOM 845 C CA . PRO A 1 111 ? 2.644 -6.727 -19.673 1.00 90.81 111 PRO A CA 1
ATOM 846 C C . PRO A 1 111 ? 2.640 -5.192 -19.754 1.00 90.81 111 PRO A C 1
ATOM 848 O O . PRO A 1 111 ? 3.358 -4.635 -20.583 1.00 90.81 111 PRO A O 1
ATOM 851 N N . LEU A 1 112 ? 1.857 -4.504 -18.915 1.00 91.44 112 LEU A N 1
ATOM 852 C CA . LEU A 1 112 ? 1.808 -3.042 -18.877 1.00 91.44 112 LEU A CA 1
ATOM 853 C C . LEU A 1 112 ? 2.994 -2.409 -18.127 1.00 91.44 112 LEU A C 1
ATOM 855 O O . LEU A 1 112 ? 3.290 -1.244 -18.373 1.00 91.44 112 LEU A O 1
ATOM 859 N N . THR A 1 113 ? 3.726 -3.163 -17.297 1.00 90.44 113 THR A N 1
ATOM 860 C CA . THR A 1 113 ? 4.939 -2.670 -16.603 1.00 90.44 113 THR A CA 1
ATOM 861 C C . THR A 1 113 ? 6.184 -2.701 -17.495 1.00 90.44 113 THR A C 1
ATOM 863 O O . THR A 1 113 ? 7.250 -2.205 -17.125 1.00 90.44 113 THR A O 1
ATOM 866 N N . GLY A 1 114 ? 6.080 -3.318 -18.679 1.00 87.56 114 GLY A N 1
ATOM 867 C CA . GLY A 1 114 ? 7.186 -3.486 -19.622 1.00 87.56 114 GLY A CA 1
ATOM 868 C C . GLY A 1 114 ? 8.273 -4.464 -19.162 1.00 87.56 114 GLY A C 1
ATOM 869 O O . GLY A 1 114 ? 9.297 -4.571 -19.835 1.00 87.56 114 GLY A O 1
ATOM 870 N N . GLY A 1 115 ? 8.080 -5.167 -18.036 1.00 87.44 115 GLY A N 1
ATOM 871 C CA . GLY A 1 115 ? 9.036 -6.146 -17.504 1.00 87.44 115 GLY A CA 1
ATOM 872 C C . GLY A 1 115 ? 10.370 -5.548 -17.038 1.00 87.44 115 GLY A C 1
ATOM 873 O O . GLY A 1 115 ? 11.366 -6.264 -16.951 1.00 87.44 115 GLY A O 1
ATOM 874 N N . LEU A 1 116 ? 10.416 -4.234 -16.789 1.00 85.44 116 LEU A N 1
ATOM 875 C CA . LEU A 1 116 ? 11.643 -3.509 -16.429 1.00 85.44 116 LEU A CA 1
ATOM 876 C C . LEU A 1 116 ? 11.882 -3.424 -14.919 1.00 85.44 116 LEU A C 1
ATOM 878 O O . LEU A 1 116 ? 13.008 -3.176 -14.486 1.00 85.44 116 LEU A O 1
ATOM 882 N N . PHE A 1 117 ? 10.832 -3.615 -14.129 1.00 89.19 117 PHE A N 1
ATOM 883 C CA . PHE A 1 117 ? 10.854 -3.463 -12.683 1.00 89.19 117 PHE A CA 1
ATOM 884 C C . PHE A 1 117 ? 10.622 -4.817 -12.007 1.00 89.19 117 PHE A C 1
ATOM 886 O O . PHE A 1 117 ? 9.880 -5.643 -12.544 1.00 89.19 117 PHE A O 1
ATOM 893 N N . PRO A 1 118 ? 11.264 -5.075 -10.855 1.00 94.44 118 PRO A N 1
ATOM 894 C CA . PRO A 1 118 ? 11.016 -6.293 -10.098 1.00 94.44 118 PRO A CA 1
ATOM 895 C C . PRO A 1 118 ? 9.603 -6.292 -9.507 1.00 94.44 118 PRO A C 1
ATOM 897 O O . PRO A 1 118 ? 8.970 -5.248 -9.377 1.00 94.44 118 PRO A O 1
ATOM 900 N N . ASP A 1 119 ? 9.153 -7.465 -9.076 1.00 97.44 119 ASP A N 1
ATOM 901 C CA . ASP A 1 119 ? 7.917 -7.613 -8.314 1.00 97.44 119 ASP A CA 1
ATOM 902 C C . ASP A 1 119 ? 7.975 -6.808 -7.009 1.00 97.44 119 ASP A C 1
ATOM 904 O O . ASP A 1 119 ? 8.854 -7.037 -6.172 1.00 97.44 119 ASP A O 1
ATOM 908 N N . THR A 1 120 ? 7.017 -5.906 -6.798 1.00 97.75 120 THR A N 1
ATOM 909 C CA . THR A 1 120 ? 6.878 -5.128 -5.558 1.00 97.75 120 THR A CA 1
ATOM 910 C C . THR A 1 120 ? 5.443 -5.175 -5.024 1.00 97.75 120 THR A C 1
ATOM 912 O O . THR A 1 120 ? 4.475 -5.469 -5.733 1.00 97.75 120 THR A O 1
ATOM 915 N N . ILE A 1 121 ? 5.292 -4.936 -3.718 1.00 98.12 121 ILE A N 1
ATOM 916 C CA . ILE A 1 121 ? 3.987 -4.775 -3.060 1.00 98.12 121 ILE A CA 1
ATOM 917 C C . ILE A 1 121 ? 3.907 -3.346 -2.548 1.00 98.12 121 ILE A C 1
ATOM 919 O O . ILE A 1 121 ? 4.346 -3.058 -1.433 1.00 98.12 121 ILE A O 1
ATOM 923 N N . ILE A 1 122 ? 3.373 -2.465 -3.381 1.00 98.12 122 ILE A N 1
ATOM 924 C CA . ILE A 1 122 ? 3.340 -1.018 -3.145 1.00 98.12 122 ILE A CA 1
ATOM 925 C C . ILE A 1 122 ? 1.927 -0.467 -2.976 1.00 98.12 122 ILE A C 1
ATOM 927 O O . ILE A 1 122 ? 1.743 0.592 -2.375 1.00 98.12 122 ILE A O 1
ATOM 931 N N . ASP A 1 123 ? 0.926 -1.244 -3.375 1.00 98.31 123 ASP A N 1
ATOM 932 C CA . ASP A 1 123 ? -0.479 -0.924 -3.190 1.00 98.31 123 ASP A CA 1
ATOM 933 C C . ASP A 1 123 ? -0.963 -1.538 -1.880 1.00 98.31 123 ASP A C 1
ATOM 935 O O . ASP A 1 123 ? -0.888 -2.752 -1.661 1.00 98.31 123 ASP A O 1
ATOM 939 N N . HIS A 1 124 ? -1.464 -0.699 -0.976 1.00 97.94 124 HIS A N 1
ATOM 940 C CA . HIS A 1 124 ? -1.857 -1.138 0.361 1.00 97.94 124 HIS A CA 1
ATOM 941 C C . HIS A 1 124 ? -3.226 -0.611 0.747 1.00 97.94 124 HIS A C 1
ATOM 943 O O . HIS A 1 124 ? -3.626 0.490 0.380 1.00 97.94 124 HIS A O 1
ATOM 949 N N . ILE A 1 125 ? -3.912 -1.391 1.582 1.00 97.50 125 ILE A N 1
ATOM 950 C CA . ILE A 1 125 ? -4.999 -0.910 2.431 1.00 97.50 125 ILE A CA 1
ATOM 951 C C . ILE A 1 125 ? -4.507 -1.032 3.873 1.00 97.50 125 ILE A C 1
ATOM 953 O O . ILE A 1 125 ? -4.542 -2.111 4.468 1.00 97.50 125 ILE A O 1
ATOM 957 N N . TYR A 1 126 ? -4.028 0.075 4.426 1.00 97.50 126 TYR A N 1
ATOM 958 C CA . TYR A 1 126 ? -3.644 0.190 5.821 1.00 97.50 126 TYR A CA 1
ATOM 959 C C . TYR A 1 126 ? -4.853 0.445 6.712 1.00 97.50 126 TYR A C 1
ATOM 961 O O . TYR A 1 126 ? -5.666 1.342 6.484 1.00 97.50 126 TYR A O 1
ATOM 969 N N . ILE A 1 127 ? -4.918 -0.320 7.790 1.00 95.00 127 ILE A N 1
ATOM 970 C CA . ILE A 1 127 ? -5.897 -0.183 8.864 1.00 95.00 127 ILE A CA 1
ATOM 971 C C . ILE A 1 127 ? -5.162 -0.002 10.187 1.00 95.00 127 ILE A C 1
ATOM 973 O O . ILE A 1 127 ? -4.005 -0.397 10.324 1.00 95.00 127 ILE A O 1
ATOM 977 N N . THR A 1 128 ? -5.827 0.566 11.186 1.00 92.88 128 THR A N 1
ATOM 978 C CA . THR A 1 128 ? -5.239 0.637 12.526 1.00 92.88 128 THR A CA 1
ATOM 979 C C . THR A 1 128 ? -5.126 -0.756 13.149 1.00 92.88 128 THR A C 1
ATOM 981 O O . THR A 1 128 ? -5.975 -1.620 12.904 1.00 92.88 128 THR A O 1
ATOM 984 N N . THR A 1 129 ? -4.117 -0.983 13.994 1.00 87.50 129 THR A N 1
ATOM 985 C CA . THR A 1 129 ? -3.912 -2.267 14.691 1.00 87.50 129 THR A CA 1
ATOM 986 C C . THR A 1 129 ? -5.173 -2.744 15.420 1.00 87.50 129 THR A C 1
ATOM 988 O O . THR A 1 129 ? -5.508 -3.924 15.358 1.00 87.50 129 THR A O 1
ATOM 991 N N . ASP A 1 130 ? -5.945 -1.839 16.023 1.00 84.31 130 ASP A N 1
ATOM 992 C CA . ASP A 1 130 ? -7.204 -2.184 16.701 1.00 84.31 130 ASP A CA 1
ATOM 993 C C . ASP A 1 130 ? -8.299 -2.678 15.741 1.00 84.31 130 ASP A C 1
ATOM 995 O O . ASP A 1 130 ? -9.151 -3.490 16.113 1.00 84.31 130 ASP A O 1
ATOM 999 N N . THR A 1 131 ? -8.254 -2.237 14.483 1.00 84.19 131 THR A N 1
ATOM 1000 C CA . THR A 1 131 ? -9.200 -2.626 13.427 1.00 84.19 131 THR A CA 1
ATOM 1001 C C . THR A 1 131 ? -8.878 -4.003 12.839 1.00 84.19 131 THR A C 1
ATOM 1003 O O . THR A 1 131 ? -9.751 -4.623 12.235 1.00 84.19 131 THR A O 1
ATOM 1006 N N . THR A 1 132 ? -7.676 -4.547 13.062 1.00 83.00 132 THR A N 1
ATOM 1007 C CA . THR A 1 132 ? -7.257 -5.859 12.517 1.00 83.00 132 THR A CA 1
ATOM 1008 C C . THR A 1 132 ? -8.183 -7.006 12.899 1.00 83.00 132 THR A C 1
ATOM 1010 O O . THR A 1 132 ? -8.425 -7.896 12.090 1.00 83.00 132 THR A O 1
ATOM 1013 N N . LYS A 1 133 ? -8.785 -6.950 14.092 1.00 82.19 133 LYS A N 1
ATOM 1014 C CA . LYS A 1 133 ? -9.762 -7.941 14.574 1.00 82.19 133 LYS A CA 1
ATOM 1015 C C . LYS A 1 133 ? -11.022 -8.015 13.706 1.00 82.19 133 LYS A C 1
ATOM 1017 O O . LYS A 1 133 ? -11.766 -8.984 13.796 1.00 82.19 133 LYS A O 1
ATOM 1022 N N . ARG A 1 134 ? -11.274 -6.989 12.888 1.00 83.19 134 ARG A N 1
ATOM 1023 C CA . ARG A 1 134 ? -12.414 -6.909 11.966 1.00 83.19 134 ARG A CA 1
ATOM 1024 C C . ARG A 1 134 ? -12.090 -7.470 10.586 1.00 83.19 134 ARG A C 1
ATOM 1026 O O . ARG A 1 134 ? -13.004 -7.570 9.773 1.00 83.19 134 ARG A O 1
ATOM 1033 N N . VAL A 1 135 ? -10.829 -7.796 10.296 1.00 85.25 135 VAL A N 1
ATOM 1034 C CA . VAL A 1 135 ? -10.424 -8.305 8.983 1.00 85.25 135 VAL A CA 1
ATOM 1035 C C . VAL A 1 135 ? -10.868 -9.746 8.815 1.00 85.25 135 VAL A C 1
ATOM 1037 O O . VAL A 1 135 ? -10.528 -10.615 9.608 1.00 85.25 135 VAL A O 1
ATOM 1040 N N . ILE A 1 136 ? -11.604 -9.989 7.736 1.00 83.12 136 ILE A N 1
ATOM 1041 C CA . ILE A 1 136 ? -12.035 -11.327 7.324 1.00 83.12 136 ILE A CA 1
ATOM 1042 C C . ILE A 1 136 ? -11.057 -11.878 6.296 1.00 83.12 136 ILE A C 1
ATOM 1044 O O . ILE A 1 136 ? -10.583 -13.008 6.400 1.00 83.12 136 ILE A O 1
ATOM 1048 N N . CYS A 1 137 ? -10.752 -11.065 5.287 1.00 87.00 137 CYS A N 1
ATOM 1049 C CA . CYS A 1 137 ? -9.824 -11.421 4.233 1.00 87.00 137 CYS A CA 1
ATOM 1050 C C . CYS A 1 137 ? -9.174 -10.186 3.616 1.00 87.00 137 CYS A C 1
ATOM 1052 O O . CYS A 1 137 ? -9.769 -9.108 3.579 1.00 87.00 137 CYS A O 1
ATOM 1054 N N . ALA A 1 138 ? -7.966 -10.376 3.097 1.00 92.38 138 ALA A N 1
ATOM 1055 C CA . ALA A 1 138 ? -7.310 -9.449 2.195 1.00 92.38 138 ALA A CA 1
ATOM 1056 C C . ALA A 1 138 ? -6.754 -10.245 1.011 1.00 92.38 138 ALA A C 1
ATOM 1058 O O . ALA A 1 138 ? -6.280 -11.366 1.192 1.00 92.38 138 ALA A O 1
ATOM 1059 N N . ARG A 1 139 ? -6.907 -9.722 -0.206 1.00 93.88 139 ARG A N 1
ATOM 1060 C CA . ARG A 1 139 ? -6.480 -10.406 -1.433 1.00 93.88 139 ARG A CA 1
ATOM 1061 C C . ARG A 1 139 ? -6.272 -9.446 -2.589 1.00 93.88 139 ARG A C 1
ATOM 1063 O O . ARG A 1 139 ? -6.842 -8.352 -2.594 1.00 93.88 139 ARG A O 1
ATOM 1070 N N . ARG A 1 140 ? -5.547 -9.917 -3.597 1.00 93.44 140 ARG A N 1
ATOM 1071 C CA . ARG A 1 140 ? -5.402 -9.235 -4.878 1.00 93.44 140 ARG A CA 1
ATOM 1072 C C . ARG A 1 140 ? -6.694 -9.383 -5.681 1.00 93.44 140 ARG A C 1
ATOM 1074 O O . ARG A 1 140 ? -7.415 -10.385 -5.554 1.00 93.44 140 ARG A O 1
ATOM 1081 N N . PHE A 1 141 ? -7.035 -8.377 -6.472 1.00 89.00 141 PHE A N 1
ATOM 1082 C CA . PHE A 1 141 ? -8.151 -8.422 -7.411 1.00 89.00 141 PHE A CA 1
ATOM 1083 C C . PHE A 1 141 ? -7.801 -7.672 -8.702 1.00 89.00 141 PHE A C 1
ATOM 1085 O O . PHE A 1 141 ? -6.762 -7.034 -8.793 1.00 89.00 141 PHE A O 1
ATOM 1092 N N . PHE A 1 142 ? -8.648 -7.823 -9.725 1.00 85.12 142 PHE A N 1
ATOM 1093 C CA . PHE A 1 142 ? -8.328 -7.456 -11.112 1.00 85.12 142 PHE A CA 1
ATOM 1094 C C . PHE A 1 142 ? -7.129 -8.206 -11.713 1.00 85.12 142 PHE A C 1
ATOM 1096 O O . PHE A 1 142 ? -6.509 -7.745 -12.659 1.00 85.12 142 PHE A O 1
ATOM 1103 N N . ASP A 1 143 ? -6.911 -9.444 -11.257 1.00 81.56 143 ASP A N 1
ATOM 1104 C CA . ASP A 1 143 ? -6.030 -10.432 -11.903 1.00 81.56 143 ASP A CA 1
ATOM 1105 C C . ASP A 1 143 ? -6.506 -10.840 -13.319 1.00 81.56 143 ASP A C 1
ATOM 1107 O O . ASP A 1 143 ? -5.827 -11.583 -14.022 1.00 81.56 143 ASP A O 1
ATOM 1111 N N . VAL A 1 144 ? -7.713 -10.426 -13.725 1.00 77.75 144 VAL A N 1
ATOM 1112 C CA . VAL A 1 144 ? -8.348 -10.858 -14.973 1.00 77.75 144 VAL A CA 1
ATOM 1113 C C . VAL A 1 144 ? -8.074 -9.850 -16.079 1.00 77.75 144 VAL A C 1
ATOM 1115 O O . VAL A 1 144 ? -8.317 -8.654 -15.947 1.00 77.75 144 VAL A O 1
ATOM 1118 N N . VAL A 1 145 ? -7.627 -10.388 -17.202 1.00 77.56 145 VAL A N 1
ATOM 1119 C CA . VAL A 1 145 ? -7.431 -9.688 -18.463 1.00 77.56 145 VAL A CA 1
ATOM 1120 C C . VAL A 1 145 ? -8.776 -9.212 -19.026 1.00 77.56 145 VAL A C 1
ATOM 1122 O O . VAL A 1 145 ? -9.716 -10.002 -19.106 1.00 77.56 145 VAL A O 1
ATOM 1125 N N . SER A 1 146 ? -8.877 -7.947 -19.444 1.00 70.62 146 SER A N 1
ATOM 1126 C CA . SER A 1 146 ? -10.119 -7.385 -19.989 1.00 70.62 146 SER A CA 1
ATOM 1127 C C . SER A 1 146 ? -10.350 -7.831 -21.442 1.00 70.62 146 SER A C 1
ATOM 1129 O O . SER A 1 146 ? -9.548 -7.496 -22.324 1.00 70.62 146 SER A O 1
ATOM 1131 N N . PRO A 1 147 ? -11.433 -8.568 -21.754 1.00 67.75 147 PRO A N 1
ATOM 1132 C CA . PRO A 1 147 ? -11.832 -8.812 -23.138 1.00 67.75 147 PRO A CA 1
ATOM 1133 C C . PRO A 1 147 ? -12.394 -7.520 -23.760 1.00 67.75 147 PRO A C 1
ATOM 1135 O O . PRO A 1 147 ? -13.099 -6.783 -23.071 1.00 67.75 147 PRO A O 1
ATOM 1138 N N . PRO A 1 148 ? -12.165 -7.231 -25.057 1.00 65.50 148 PRO A N 1
ATOM 1139 C CA . PRO A 1 148 ? -11.462 -8.029 -26.070 1.00 65.50 148 PRO A CA 1
ATOM 1140 C C . PRO A 1 148 ? -9.949 -7.757 -26.156 1.00 65.50 148 PRO A C 1
ATOM 1142 O O . PRO A 1 148 ? -9.278 -8.342 -26.999 1.00 65.50 148 PRO A O 1
ATOM 1145 N N . ILE A 1 149 ? -9.423 -6.845 -25.334 1.00 66.25 149 ILE A N 1
ATOM 1146 C CA . ILE A 1 149 ? -8.077 -6.273 -25.489 1.00 66.25 149 ILE A CA 1
ATOM 1147 C C . ILE A 1 149 ? -6.989 -7.292 -25.129 1.00 66.25 149 ILE A C 1
ATOM 1149 O O . ILE A 1 149 ? -5.888 -7.231 -25.668 1.00 66.25 149 ILE A O 1
ATOM 1153 N N . GLY A 1 150 ? -7.288 -8.265 -24.265 1.00 79.69 150 GLY A N 1
ATOM 1154 C CA . GLY A 1 150 ? -6.299 -9.285 -23.918 1.00 79.69 150 GLY A CA 1
ATOM 1155 C C . GLY A 1 150 ? -5.167 -8.744 -23.033 1.00 79.69 150 GLY A C 1
ATOM 1156 O O . GLY A 1 150 ? -4.174 -9.438 -22.838 1.00 79.69 150 GLY A O 1
ATOM 1157 N N . THR A 1 151 ? -5.336 -7.551 -22.446 1.00 81.06 151 THR A N 1
ATOM 1158 C CA . THR A 1 151 ? -4.410 -6.954 -21.471 1.00 81.06 151 THR A CA 1
ATOM 1159 C C . THR A 1 151 ? -5.066 -6.749 -20.097 1.00 81.06 151 THR A C 1
ATOM 1161 O O . THR A 1 151 ? -6.298 -6.653 -20.005 1.00 81.06 151 THR A O 1
ATOM 1164 N N . PRO A 1 152 ? -4.274 -6.670 -19.011 1.00 87.62 152 PRO A N 1
ATOM 1165 C CA . PRO A 1 152 ? -4.749 -6.169 -17.723 1.00 87.62 152 PRO A CA 1
ATOM 1166 C C . PRO A 1 152 ? -5.352 -4.761 -17.834 1.00 87.62 152 PRO A C 1
ATOM 1168 O O . PRO A 1 152 ? -5.131 -4.050 -18.817 1.00 87.62 152 PRO A O 1
ATOM 1171 N N . LEU A 1 153 ? -6.142 -4.373 -16.829 1.00 88.38 153 LEU A N 1
ATOM 1172 C CA . LEU A 1 153 ? -6.796 -3.056 -16.765 1.00 88.38 153 LEU A CA 1
ATOM 1173 C C . LEU A 1 153 ? -5.856 -1.929 -16.317 1.00 88.38 153 LEU A C 1
ATOM 1175 O O . LEU A 1 153 ? -6.142 -0.764 -16.573 1.00 88.38 153 LEU A O 1
ATOM 1179 N N . SER A 1 154 ? -4.780 -2.288 -15.625 1.00 92.31 154 SER A N 1
ATOM 1180 C CA . SER A 1 154 ? -3.796 -1.392 -15.032 1.00 92.31 154 SER A CA 1
ATOM 1181 C C . SER A 1 154 ? -2.455 -2.128 -14.950 1.00 92.31 154 SER A C 1
ATOM 1183 O O . SER A 1 154 ? -2.412 -3.365 -14.962 1.00 92.31 154 SER A O 1
ATOM 1185 N N . ASP A 1 155 ? -1.362 -1.378 -14.912 1.00 93.25 155 ASP A N 1
ATOM 1186 C CA . ASP A 1 155 ? -0.022 -1.862 -14.569 1.00 93.25 155 ASP A CA 1
ATOM 1187 C C . ASP A 1 155 ? 0.089 -2.278 -13.091 1.00 93.25 155 ASP A C 1
ATOM 1189 O O . ASP A 1 155 ? 0.950 -3.089 -12.741 1.00 93.25 155 ASP A O 1
ATOM 1193 N N . HIS A 1 156 ? -0.868 -1.849 -12.267 1.00 95.75 156 HIS A N 1
ATOM 1194 C CA . HIS A 1 156 ? -1.075 -2.315 -10.901 1.00 95.75 156 HIS A CA 1
ATOM 1195 C C . HIS A 1 156 ? -2.264 -3.283 -10.802 1.00 95.75 156 HIS A C 1
ATOM 1197 O O . HIS A 1 156 ? -3.322 -3.108 -11.411 1.00 95.75 156 HIS A O 1
ATOM 1203 N N . TYR A 1 157 ? -2.116 -4.310 -9.976 1.00 95.44 157 TYR A N 1
ATOM 1204 C CA . TYR A 1 157 ? -3.213 -5.145 -9.519 1.00 95.44 157 TYR A CA 1
ATOM 1205 C C . TYR A 1 157 ? -3.791 -4.581 -8.225 1.00 95.44 157 TYR A C 1
ATOM 1207 O O . TYR A 1 157 ? -3.067 -4.245 -7.288 1.00 95.44 157 TYR A O 1
ATOM 1215 N N . GLY A 1 158 ? -5.117 -4.554 -8.136 1.00 93.88 158 GLY A N 1
ATOM 1216 C CA . GLY A 1 158 ? -5.787 -3.980 -6.984 1.00 93.88 158 GLY A CA 1
ATOM 1217 C C . GLY A 1 158 ? -5.676 -4.835 -5.720 1.00 93.88 158 GLY A C 1
ATOM 1218 O O . GLY A 1 158 ? -5.602 -6.066 -5.770 1.00 93.88 158 GLY A O 1
ATOM 1219 N N . VAL A 1 159 ? -5.788 -4.186 -4.563 1.00 95.69 159 VAL A N 1
ATOM 1220 C CA . VAL A 1 159 ? -5.918 -4.820 -3.246 1.00 95.69 159 VAL A CA 1
ATOM 1221 C C . VAL A 1 159 ? -7.332 -4.641 -2.702 1.00 95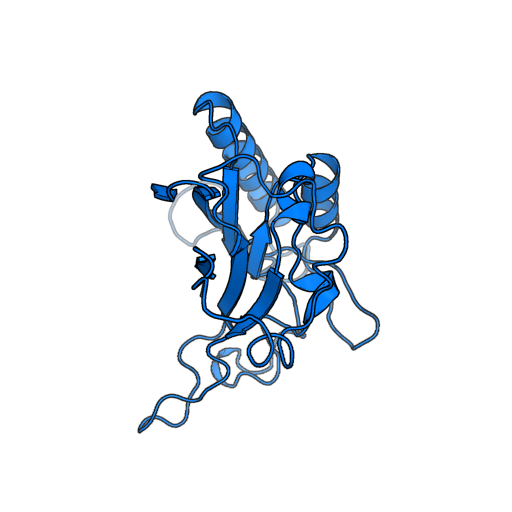.69 159 VAL A C 1
ATOM 1223 O O . VAL A 1 159 ? -7.904 -3.550 -2.698 1.00 95.69 159 VAL A O 1
ATOM 1226 N N . LYS A 1 160 ? -7.911 -5.735 -2.209 1.00 93.50 160 LYS A N 1
ATOM 1227 C CA . LYS A 1 160 ? -9.231 -5.764 -1.577 1.00 93.50 160 LYS A CA 1
ATOM 1228 C C . LYS A 1 160 ? -9.118 -6.275 -0.150 1.00 93.50 160 LYS A C 1
ATOM 1230 O O . LYS A 1 160 ? -8.527 -7.330 0.075 1.00 93.50 160 LYS A O 1
ATOM 1235 N N . VAL A 1 161 ? -9.766 -5.589 0.788 1.00 91.44 161 VAL A N 1
ATOM 1236 C CA . VAL A 1 161 ? -9.929 -6.029 2.180 1.00 91.44 161 VAL A CA 1
ATOM 1237 C C . VAL A 1 161 ? -11.413 -6.098 2.523 1.00 91.44 161 VAL A C 1
ATOM 1239 O O . VAL A 1 161 ? -12.163 -5.148 2.290 1.00 91.44 161 VAL A O 1
ATOM 1242 N N . ARG A 1 162 ? -11.848 -7.221 3.098 1.00 89.25 162 ARG A N 1
ATOM 1243 C CA . ARG A 1 162 ? -13.203 -7.394 3.631 1.00 89.25 162 ARG A CA 1
ATOM 1244 C C . ARG A 1 162 ? -13.178 -7.273 5.149 1.00 89.25 162 ARG A C 1
ATOM 1246 O O . ARG A 1 162 ? -12.396 -7.953 5.818 1.00 89.25 162 ARG A O 1
ATOM 1253 N N . LEU A 1 163 ? -14.052 -6.419 5.674 1.00 85.94 163 LEU A N 1
ATOM 1254 C CA . LEU A 1 163 ? -14.140 -6.075 7.091 1.00 85.94 163 LEU A CA 1
ATOM 1255 C C . LEU A 1 163 ? -15.549 -6.365 7.631 1.00 85.94 163 LEU A C 1
ATOM 1257 O O . LEU A 1 163 ? -16.547 -6.133 6.940 1.00 85.94 163 LEU A O 1
ATOM 1261 N N . TYR A 1 164 ? -15.641 -6.820 8.881 1.00 81.25 164 TYR A N 1
ATOM 1262 C CA . TYR A 1 164 ? -16.907 -6.862 9.618 1.00 81.25 164 TYR A CA 1
ATOM 1263 C C . TYR A 1 164 ? -17.452 -5.447 9.845 1.00 81.25 164 TYR A C 1
ATOM 1265 O O . TYR A 1 164 ? -16.714 -4.543 10.246 1.00 81.25 164 TYR A O 1
ATOM 1273 N N . ASN A 1 165 ? -18.758 -5.264 9.628 1.00 70.19 165 ASN A N 1
ATOM 1274 C CA . ASN A 1 165 ? -19.467 -4.046 10.007 1.00 70.19 165 ASN A CA 1
ATOM 1275 C C . ASN A 1 165 ? -19.887 -4.149 11.478 1.00 70.19 165 ASN A C 1
ATOM 1277 O O . ASN A 1 165 ? -20.833 -4.865 11.806 1.00 70.19 165 ASN A O 1
ATOM 1281 N N . ILE A 1 166 ? -19.210 -3.430 12.373 1.00 62.56 166 ILE A N 1
ATOM 1282 C CA . ILE A 1 166 ? -19.635 -3.384 13.775 1.00 62.56 166 ILE A CA 1
ATOM 1283 C C . ILE A 1 166 ? -20.641 -2.246 13.909 1.00 62.56 166 ILE A C 1
ATOM 1285 O O . ILE A 1 166 ? -20.287 -1.119 14.252 1.00 62.56 166 ILE A O 1
ATOM 1289 N N . ARG A 1 167 ? -21.905 -2.537 13.595 1.00 54.97 167 ARG A N 1
ATOM 1290 C CA . ARG A 1 167 ? -23.024 -1.688 14.020 1.00 54.97 167 ARG A CA 1
ATOM 1291 C C . ARG A 1 167 ? -23.578 -2.076 15.392 1.00 54.97 167 ARG A C 1
ATOM 1293 O O . ARG A 1 167 ? -24.231 -1.234 15.981 1.00 54.97 167 ARG A O 1
ATOM 1300 N N . ASN A 1 168 ? -23.261 -3.265 15.917 1.00 41.62 168 ASN A N 1
ATOM 1301 C CA . ASN A 1 168 ? -23.685 -3.749 17.236 1.00 41.62 168 ASN A CA 1
ATOM 1302 C C . ASN A 1 168 ? -22.578 -4.599 17.896 1.00 41.62 168 ASN A C 1
ATOM 1304 O O . ASN A 1 168 ? -21.777 -5.230 17.208 1.00 41.62 168 ASN A O 1
ATOM 1308 N N . GLU A 1 169 ? -22.531 -4.588 19.227 1.00 45.44 169 GLU A N 1
ATOM 1309 C CA . GLU A 1 169 ? -21.469 -5.047 20.145 1.00 45.44 169 GLU A CA 1
ATOM 1310 C C . GLU A 1 169 ? -21.169 -6.571 20.182 1.00 45.44 169 GLU A C 1
ATOM 1312 O O . GLU A 1 169 ? -20.780 -7.105 21.217 1.00 45.44 169 GLU A O 1
ATOM 1317 N N . GLU A 1 170 ? -21.289 -7.313 19.079 1.00 48.12 170 GLU A N 1
ATOM 1318 C CA . GLU A 1 170 ? -21.252 -8.793 19.106 1.00 48.12 170 GLU A CA 1
ATOM 1319 C C . GLU A 1 170 ? -19.932 -9.437 18.644 1.00 48.12 170 GLU A C 1
ATOM 1321 O O . GLU A 1 170 ? -19.848 -10.649 18.456 1.00 48.12 170 GLU A O 1
ATOM 1326 N N . CYS A 1 171 ? -18.847 -8.675 18.492 1.00 44.91 171 CYS A N 1
ATOM 1327 C CA . CYS A 1 171 ? -17.565 -9.266 18.080 1.00 44.91 171 CYS A CA 1
ATOM 1328 C C . CYS A 1 171 ? -16.763 -9.896 19.242 1.00 44.91 171 CYS A C 1
ATOM 1330 O O . CYS A 1 171 ? -15.644 -10.363 19.031 1.00 44.91 171 CYS A O 1
ATOM 1332 N N . SER A 1 172 ? -17.305 -9.913 20.467 1.00 43.84 172 SER A N 1
ATOM 1333 C CA . SER A 1 172 ? -16.664 -10.524 21.644 1.00 43.84 172 SER A CA 1
ATOM 1334 C C . SER A 1 172 ? -16.816 -12.051 21.701 1.00 43.84 172 SER A C 1
ATOM 1336 O O . SER A 1 172 ? -16.009 -12.707 22.356 1.00 43.84 172 SER A O 1
ATOM 1338 N N . ALA A 1 173 ? -17.784 -12.631 20.980 1.00 42.28 173 ALA A N 1
ATOM 1339 C CA . ALA A 1 173 ? -18.059 -14.073 20.999 1.00 42.28 173 ALA A CA 1
ATOM 1340 C C . ALA A 1 173 ? -17.332 -14.882 19.900 1.00 42.28 173 ALA A C 1
ATOM 1342 O O . ALA A 1 173 ? -17.252 -16.105 19.990 1.00 42.28 173 ALA A O 1
ATOM 1343 N N . LEU A 1 174 ? -16.764 -14.233 18.875 1.00 42.81 174 LEU A N 1
ATOM 1344 C CA . LEU A 1 174 ? -16.147 -14.901 17.717 1.00 42.81 174 LEU A CA 1
ATOM 1345 C C . LEU A 1 174 ? -14.620 -14.761 17.720 1.00 42.81 174 LEU A C 1
ATOM 1347 O O . LEU A 1 174 ? -14.016 -14.142 16.846 1.00 42.81 174 LEU A O 1
ATOM 1351 N N . GLN A 1 175 ? -13.971 -15.410 18.685 1.00 39.41 175 GLN A N 1
ATOM 1352 C CA . GLN A 1 175 ? -12.508 -15.499 18.831 1.00 39.41 175 GLN A CA 1
ATOM 1353 C C . GLN A 1 175 ? -11.819 -16.341 17.720 1.00 39.41 175 GLN A C 1
ATOM 1355 O O . GLN A 1 175 ? -10.694 -16.809 17.888 1.00 39.41 175 GLN A O 1
ATOM 1360 N N . GLN A 1 176 ? -12.482 -16.558 16.575 1.00 41.44 176 GLN A N 1
ATOM 1361 C CA . GLN A 1 176 ? -12.098 -17.543 15.555 1.00 41.44 176 GLN A CA 1
ATOM 1362 C C . GLN A 1 176 ? -12.257 -17.090 14.093 1.00 41.44 176 GLN A C 1
ATOM 1364 O O . GLN A 1 176 ? -12.247 -17.929 13.193 1.00 41.44 176 GLN A O 1
ATOM 1369 N N . CYS A 1 177 ? -12.324 -15.788 13.806 1.00 42.38 177 CYS A N 1
ATOM 1370 C CA . CYS A 1 177 ? -12.252 -15.307 12.420 1.00 42.38 177 CYS A CA 1
ATOM 1371 C C . CYS A 1 177 ? -10.802 -15.383 11.911 1.00 42.38 177 CYS A C 1
ATOM 1373 O O . CYS A 1 177 ? -10.059 -14.406 11.941 1.00 42.38 177 CYS A O 1
ATOM 1375 N N . ARG A 1 178 ? -10.359 -16.583 11.519 1.00 42.59 178 ARG A N 1
ATOM 1376 C CA . ARG A 1 178 ? -9.070 -16.792 10.847 1.00 42.59 178 ARG A CA 1
ATOM 1377 C C . ARG A 1 178 ? -9.205 -16.467 9.360 1.00 42.59 178 ARG A C 1
ATOM 1379 O O . ARG A 1 178 ? -10.184 -16.854 8.732 1.00 42.59 178 ARG A O 1
ATOM 1386 N N . TYR A 1 179 ? -8.179 -15.817 8.815 1.00 42.75 179 TYR A N 1
ATOM 1387 C CA . TYR A 1 179 ? -8.005 -15.501 7.398 1.00 42.75 179 TYR A CA 1
ATOM 1388 C C . TYR A 1 179 ? -8.198 -16.741 6.514 1.00 42.75 179 TYR A C 1
ATOM 1390 O O . TYR A 1 179 ? -7.291 -17.560 6.382 1.00 42.75 179 TYR A O 1
ATOM 1398 N N . ASN A 1 180 ? -9.376 -16.908 5.912 1.00 42.31 180 ASN A N 1
ATOM 1399 C CA . ASN A 1 180 ? -9.591 -17.957 4.920 1.00 42.31 180 ASN A CA 1
ATOM 1400 C C . ASN A 1 180 ? -10.445 -17.419 3.768 1.00 42.31 180 ASN A C 1
ATOM 1402 O O . ASN A 1 180 ? -11.674 -17.418 3.818 1.00 42.31 180 ASN A O 1
ATOM 1406 N N . CYS A 1 181 ? -9.776 -16.936 2.718 1.00 50.34 181 CYS A N 1
ATOM 1407 C CA . CYS A 1 181 ? -10.415 -16.328 1.547 1.00 50.34 181 CYS A CA 1
ATOM 1408 C C . CYS A 1 181 ? -11.296 -17.305 0.745 1.00 50.34 181 CYS A C 1
ATOM 1410 O O . CYS A 1 181 ? -12.108 -16.848 -0.056 1.00 50.34 181 CYS A O 1
ATOM 1412 N N . ALA A 1 182 ? -11.133 -18.624 0.929 1.00 42.69 182 ALA A N 1
ATOM 1413 C CA . ALA A 1 182 ? -11.650 -19.633 0.002 1.00 42.69 182 ALA A CA 1
ATOM 1414 C C . ALA A 1 182 ? -12.764 -20.558 0.542 1.00 42.69 182 ALA A C 1
ATOM 1416 O O . ALA A 1 182 ? -13.428 -21.193 -0.272 1.00 42.69 182 ALA A O 1
ATOM 1417 N N . SER A 1 183 ? -13.009 -20.669 1.859 1.00 42.78 183 SER A N 1
ATOM 1418 C CA . SER A 1 183 ? -13.800 -21.807 2.387 1.00 42.78 183 SER A CA 1
ATOM 1419 C C . SER A 1 183 ? -14.917 -21.516 3.399 1.00 42.78 183 SER A C 1
ATOM 1421 O O . SER A 1 183 ? -15.712 -22.415 3.650 1.00 42.78 183 SER A O 1
ATOM 1423 N N . GLN A 1 184 ? -15.069 -20.308 3.951 1.00 42.69 184 GLN A N 1
ATOM 1424 C CA . GLN A 1 184 ? -16.020 -20.088 5.063 1.00 42.69 184 GLN A CA 1
ATOM 1425 C C . GLN A 1 184 ? -17.422 -19.574 4.682 1.00 42.69 184 GLN A C 1
ATOM 1427 O O . GLN A 1 184 ? -18.215 -19.262 5.562 1.00 42.69 184 GLN A O 1
ATOM 1432 N N . ILE A 1 185 ? -17.780 -19.515 3.395 1.00 44.00 185 ILE A N 1
ATOM 1433 C CA . ILE A 1 185 ? -19.101 -18.993 2.981 1.00 44.00 185 ILE A CA 1
ATOM 1434 C C . ILE A 1 185 ? -20.208 -20.066 3.033 1.00 44.00 185 ILE A C 1
ATOM 1436 O O . ILE A 1 185 ? -21.384 -19.727 3.018 1.00 44.00 185 ILE A O 1
ATOM 1440 N N . LYS A 1 186 ? -19.876 -21.362 3.129 1.00 38.78 186 LYS A N 1
ATOM 1441 C CA . LYS A 1 186 ? -20.896 -22.427 3.059 1.00 38.78 186 LYS A CA 1
ATOM 1442 C C . LYS A 1 186 ? -21.555 -22.815 4.391 1.00 38.78 186 LYS A C 1
ATOM 1444 O O . LYS A 1 186 ? -22.608 -23.433 4.332 1.00 38.78 186 LYS A O 1
ATOM 1449 N N . ASP A 1 187 ? -21.006 -22.417 5.542 1.00 40.94 187 ASP A N 1
ATOM 1450 C CA . ASP A 1 187 ? -21.461 -22.900 6.865 1.00 40.94 187 ASP A CA 1
ATOM 1451 C C . ASP A 1 187 ? -22.040 -21.822 7.804 1.00 40.94 187 ASP A C 1
ATOM 1453 O O . ASP A 1 187 ? -22.312 -22.094 8.973 1.00 40.94 187 ASP A O 1
ATOM 1457 N N . LEU A 1 188 ? -22.293 -20.600 7.323 1.00 42.56 188 LEU A N 1
ATOM 1458 C CA . LEU A 1 188 ? -23.019 -19.591 8.105 1.00 42.56 188 LEU A CA 1
ATOM 1459 C C . LEU A 1 188 ? -24.506 -19.591 7.708 1.00 42.56 188 LEU A C 1
ATOM 1461 O O . LEU A 1 188 ? -24.898 -19.035 6.687 1.00 42.56 188 LEU A O 1
ATOM 1465 N N . SER A 1 189 ? -25.322 -20.270 8.522 1.00 39.38 189 SER A N 1
ATOM 1466 C CA . SER A 1 189 ? -26.799 -20.238 8.500 1.00 39.38 189 SER A CA 1
ATOM 1467 C C . SER A 1 189 ? -27.361 -18.812 8.742 1.00 39.38 189 SER A C 1
ATOM 1469 O O . SER A 1 189 ? -26.593 -17.929 9.115 1.00 39.38 189 SER A O 1
ATOM 1471 N N . PRO A 1 190 ? -28.685 -18.567 8.609 1.00 41.25 190 PRO A N 1
ATOM 1472 C CA . PRO A 1 190 ? -29.324 -17.556 7.748 1.00 41.25 190 PRO A CA 1
ATOM 1473 C C . PRO A 1 190 ? -29.141 -16.070 8.136 1.00 41.25 190 PRO A C 1
ATOM 1475 O O . PRO A 1 190 ? -29.852 -15.212 7.616 1.00 41.25 190 PRO A O 1
ATOM 1478 N N . PHE A 1 191 ? -28.218 -15.727 9.031 1.00 44.34 191 PHE A N 1
ATOM 1479 C CA . PHE A 1 191 ? -27.803 -14.345 9.237 1.00 44.34 191 PHE A CA 1
ATOM 1480 C C . PHE A 1 191 ? -26.841 -13.960 8.117 1.00 44.34 191 PHE A C 1
ATOM 1482 O O . PHE A 1 191 ? -25.666 -14.308 8.180 1.00 44.34 191 PHE A O 1
ATOM 1489 N N . GLU A 1 192 ? -27.319 -13.245 7.096 1.00 43.38 192 GLU A N 1
ATOM 1490 C CA . GLU A 1 192 ? -26.420 -12.529 6.189 1.00 43.38 192 GLU A CA 1
ATOM 1491 C C . GLU A 1 192 ? -25.573 -11.564 7.030 1.00 43.38 192 GLU A C 1
ATOM 1493 O O . GLU A 1 192 ? -26.111 -10.592 7.574 1.00 43.38 192 GLU A O 1
ATOM 1498 N N . PRO A 1 193 ? -24.265 -11.804 7.218 1.00 51.91 193 PRO A N 1
ATOM 1499 C CA . PRO A 1 193 ? -23.490 -10.917 8.056 1.00 51.91 193 PRO A CA 1
ATOM 1500 C C . PRO A 1 193 ? -23.276 -9.619 7.277 1.00 51.91 193 PRO A C 1
ATOM 1502 O O . PRO A 1 193 ? -22.901 -9.624 6.104 1.00 51.91 193 PRO A O 1
ATOM 1505 N N . ASN A 1 194 ? -23.517 -8.484 7.931 1.00 58.41 194 ASN A N 1
ATOM 1506 C CA . ASN A 1 194 ? -23.244 -7.182 7.339 1.00 58.41 194 ASN A CA 1
ATOM 1507 C C . ASN A 1 194 ? -21.725 -7.021 7.172 1.00 58.41 194 ASN A C 1
ATOM 1509 O O . ASN A 1 194 ? -21.000 -6.758 8.134 1.00 58.41 194 ASN A O 1
ATOM 1513 N N . PHE A 1 195 ? -21.237 -7.163 5.945 1.00 59.34 195 PHE A N 1
ATOM 1514 C CA . PHE A 1 195 ? -19.836 -6.950 5.595 1.00 59.34 195 PHE A CA 1
ATOM 1515 C C . PHE A 1 195 ? -19.672 -5.691 4.756 1.00 59.34 195 PHE A C 1
ATOM 1517 O O . PHE A 1 195 ? -20.576 -5.295 4.023 1.00 59.34 195 PHE A O 1
ATOM 1524 N N . ASN A 1 196 ? -18.489 -5.087 4.827 1.00 68.69 196 ASN A N 1
ATOM 1525 C CA . ASN A 1 196 ? -18.076 -4.072 3.867 1.00 68.69 196 ASN A CA 1
ATOM 1526 C C . ASN A 1 196 ? -16.797 -4.518 3.160 1.00 68.69 196 ASN A C 1
ATOM 1528 O O . ASN A 1 196 ? -15.925 -5.153 3.760 1.00 68.69 196 ASN A O 1
ATOM 1532 N N . GLU A 1 197 ? -16.681 -4.149 1.889 1.00 69.31 197 GLU A N 1
ATOM 1533 C CA . GLU A 1 197 ? -15.465 -4.326 1.104 1.00 69.31 197 GLU A CA 1
ATOM 1534 C C . GLU A 1 197 ? -14.823 -2.965 0.850 1.00 69.31 197 GLU A C 1
ATOM 1536 O O . GLU A 1 197 ? -15.490 -2.030 0.407 1.00 69.31 197 GLU A O 1
ATOM 1541 N N . VAL A 1 198 ? -13.524 -2.868 1.115 1.00 68.19 198 VAL A N 1
ATOM 1542 C CA . VAL A 1 198 ? -12.693 -1.728 0.722 1.00 68.19 198 VAL A CA 1
ATOM 1543 C C . VAL A 1 198 ? -11.767 -2.214 -0.385 1.00 68.19 198 VAL A C 1
ATOM 1545 O O . VAL A 1 198 ? -11.118 -3.251 -0.239 1.00 68.19 198 VAL A O 1
ATOM 1548 N N . CYS A 1 199 ? -11.754 -1.498 -1.505 1.00 65.06 199 CYS A N 1
ATOM 1549 C CA . CYS A 1 199 ? -11.007 -1.856 -2.707 1.00 65.06 199 CYS A CA 1
ATOM 1550 C C . CYS A 1 199 ? -10.140 -0.672 -3.137 1.00 65.06 199 CYS A C 1
ATOM 1552 O O . CYS A 1 199 ? -10.601 0.469 -3.070 1.00 65.06 199 CYS A O 1
ATOM 1554 N N . PHE A 1 200 ? -8.931 -0.957 -3.606 1.00 71.25 200 PHE A N 1
ATOM 1555 C CA . PHE A 1 200 ? -8.032 0.004 -4.234 1.00 71.25 200 PHE A CA 1
ATOM 1556 C C . PHE A 1 200 ? -7.377 -0.637 -5.456 1.00 71.25 200 PHE A C 1
ATOM 1558 O O . PHE A 1 200 ? -6.971 -1.792 -5.369 1.00 71.25 200 PHE A O 1
ATOM 1565 N N . SER A 1 201 ? -7.310 0.079 -6.572 1.00 53.03 201 SER A N 1
ATOM 1566 C CA . SER A 1 201 ? -6.676 -0.338 -7.828 1.00 53.03 201 SER A CA 1
ATOM 1567 C C . SER A 1 201 ? -6.184 0.878 -8.583 1.00 53.03 201 SER A C 1
ATOM 1569 O O . SER A 1 201 ? -6.938 1.880 -8.510 1.00 53.03 201 SER A O 1
#